Protein AF-0000000084446277 (afdb_homodimer)

Organism: NCBI:txid207340

Secondary structure (DSSP, 8-state):
---------TTPSPEEEEEEETTEEEEEEE-TT--GGGEEEEEETTEEEEEEEPPPP-TT-EEEEES----EEEEEEEPPTT-EEEEEEEETTEEEEEEEPPPP---------------------/---------TTPSPEEEEEEETTEEEEEEE-TT--GGGEEEEEETTEEEEEEEPPPP-TT-EEEEES----EEEEEEEPPTT-EEEEEEEETTEEEEEEEPPPP---------------------

Nearest PDB structures (foldseek):
  7ck4-assembly1_A  TM=7.767E-01  e=1.546E-08  Synechococcus phage S-ShM2
  7ck4-assembly1_C  TM=7.797E-01  e=5.113E-08  Synechococcus phage S-ShM2
  6l6m-assembly1_A  TM=7.404E-01  e=3.881E-06  Entamoeba histolytica
  5zul-assembly1_C-2  TM=8.517E-01  e=3.580E-05  Mycobacterium marinum M
  7bzw-assembly1_1  TM=7.194E-01  e=5.647E-05  Arabidopsis thaliana

Foldseek 3Di:
DPPVVDPQVVCPFPWDWDDPDPFKIKIKTQQPPFDPVQWDWDDDPQKIKIKGAADDDDPDDDDPDDPPPDRIHMDMDGHDPQKDWDDWDDDNRMIMTMIGHDDPPPPPPDDDDPPPPPPPPDPPD/DPPVVPPQVVCPFPWDWDDPDPFKIKIKTQQPPFDPVQWDWDDDPQKIKIKGAADDDDPDDDDPDDPPPDRIHMDMDGHDPQKDWDDWDDDNRMIMTMIGHDDPPPPPPDDDDPPPDPPPPPPPD

Structure (mmCIF, N/CA/C/O backbone):
data_AF-0000000084446277-model_v1
#
loop_
_entity.id
_entity.type
_entity.pdbx_description
1 polymer 'Heat-shock protein Hsp20'
#
loop_
_ato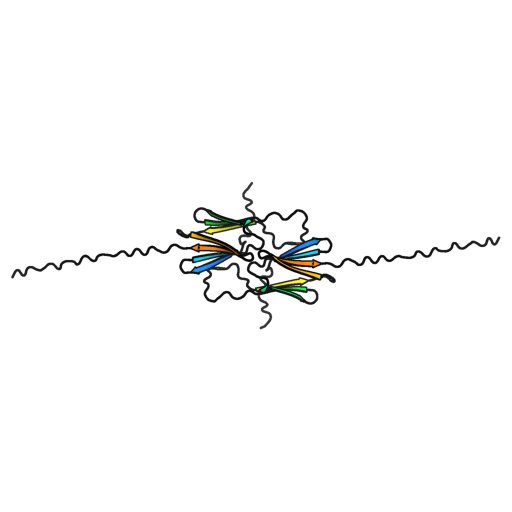m_site.group_PDB
_atom_site.id
_atom_site.type_symbol
_atom_site.label_atom_id
_atom_site.label_alt_id
_atom_site.label_comp_id
_atom_site.label_asym_id
_atom_site.label_entity_id
_atom_site.label_seq_id
_atom_site.pdbx_PDB_ins_code
_atom_site.Cartn_x
_atom_site.Cartn_y
_atom_site.Cartn_z
_atom_site.occupancy
_atom_site.B_iso_or_equiv
_atom_site.auth_seq_id
_atom_site.auth_comp_id
_atom_site.auth_asym_id
_atom_site.auth_atom_id
_atom_site.pdbx_PDB_model_num
ATOM 1 N N . MET A 1 1 ? 23.656 17.625 -18 1 19.55 1 MET A N 1
ATOM 2 C CA . MET A 1 1 ? 23.875 16.375 -17.281 1 19.55 1 MET A CA 1
ATOM 3 C C . MET A 1 1 ? 22.656 16.031 -16.422 1 19.55 1 MET A C 1
ATOM 5 O O . MET A 1 1 ? 22.094 14.945 -16.562 1 19.55 1 MET A O 1
ATOM 9 N N . LEU A 1 2 ? 22.453 16.453 -15.047 1 23.28 2 LEU A N 1
ATOM 10 C CA . LEU A 1 2 ? 22.172 15.688 -13.844 1 23.28 2 LEU A CA 1
ATOM 11 C C . LEU A 1 2 ? 20.672 15.602 -13.594 1 23.28 2 LEU A C 1
ATOM 13 O O . LEU A 1 2 ? 20.219 14.875 -12.703 1 23.28 2 LEU A O 1
ATOM 17 N N . ASP A 1 3 ? 19.891 16.609 -13.852 1 27.38 3 ASP A N 1
ATOM 18 C CA . ASP A 1 3 ? 18.594 16.719 -13.188 1 27.38 3 ASP A CA 1
ATOM 19 C C . ASP A 1 3 ? 17.609 15.711 -13.758 1 27.38 3 ASP A C 1
ATOM 21 O O . ASP A 1 3 ? 16.797 16.047 -14.617 1 27.38 3 ASP A O 1
ATOM 25 N N . ARG A 1 4 ? 18.016 14.641 -14.469 1 28.78 4 ARG A N 1
ATOM 26 C CA . ARG A 1 4 ? 17.125 13.523 -14.742 1 28.78 4 ARG A CA 1
ATOM 27 C C . ARG A 1 4 ? 16.297 13.164 -13.508 1 28.78 4 ARG A C 1
ATOM 29 O O . ARG A 1 4 ? 16.703 12.328 -12.703 1 28.78 4 ARG A O 1
ATOM 36 N N . VAL A 1 5 ? 15.984 14.133 -12.727 1 33.16 5 VAL A N 1
ATOM 37 C CA . VAL A 1 5 ? 15.023 13.922 -11.648 1 33.16 5 VAL A CA 1
ATOM 38 C C . VAL A 1 5 ? 13.953 12.93 -12.094 1 33.16 5 VAL A C 1
ATOM 40 O O . VAL A 1 5 ? 13.242 13.172 -13.07 1 33.16 5 VAL A O 1
ATOM 43 N N . GLN A 1 6 ? 14.156 11.625 -11.93 1 36.41 6 GLN A N 1
ATOM 44 C CA . GLN A 1 6 ? 13.352 10.43 -12.156 1 36.41 6 GLN A CA 1
ATOM 45 C C . GLN A 1 6 ? 11.859 10.773 -12.195 1 36.41 6 GLN A C 1
ATOM 47 O O . GLN A 1 6 ? 11.391 11.609 -11.43 1 36.41 6 GLN A O 1
ATOM 52 N N . LYS A 1 7 ? 11.258 10.594 -13.156 1 34.56 7 LYS A N 1
ATOM 53 C CA . LYS A 1 7 ? 9.828 10.688 -13.414 1 34.56 7 LYS A CA 1
ATOM 54 C C . LYS A 1 7 ? 9.016 10.414 -12.156 1 34.56 7 LYS A C 1
ATOM 56 O O . LYS A 1 7 ? 9.023 9.297 -11.633 1 34.56 7 LYS A O 1
ATOM 61 N N . ASN A 1 8 ? 9.211 11.164 -11.07 1 40.06 8 ASN A N 1
ATOM 62 C CA . ASN A 1 8 ? 8.227 11.109 -10 1 40.06 8 ASN A CA 1
ATOM 63 C C . ASN A 1 8 ? 6.852 10.688 -10.523 1 40.06 8 ASN A C 1
ATOM 65 O O . ASN A 1 8 ? 6.258 11.383 -11.344 1 40.06 8 ASN A O 1
ATOM 69 N N . ALA A 1 9 ? 6.656 9.594 -11.016 1 46.81 9 ALA A N 1
ATOM 70 C CA . ALA A 1 9 ? 5.266 9.25 -11.297 1 46.81 9 ALA A CA 1
ATOM 71 C C . ALA A 1 9 ? 4.309 10.156 -10.531 1 46.81 9 ALA A C 1
ATOM 73 O O . ALA A 1 9 ? 4.238 10.109 -9.297 1 46.81 9 ALA A O 1
ATOM 74 N N . GLU A 1 10 ? 4.258 11.445 -10.758 1 53.69 10 GLU A N 1
ATOM 75 C CA . GLU A 1 10 ? 3.807 12.711 -10.188 1 53.69 10 GLU A CA 1
ATOM 76 C C . GLU A 1 10 ? 2.672 12.492 -9.188 1 53.69 10 GLU A C 1
ATOM 78 O O . GLU A 1 10 ? 2.504 13.273 -8.25 1 53.69 10 GLU A O 1
ATOM 83 N N . GLY A 1 11 ? 2.504 11.234 -8.812 1 79.25 11 GLY A N 1
ATOM 84 C CA . GLY A 1 11 ? 1.343 11.078 -7.949 1 79.25 11 GLY A CA 1
ATOM 85 C C . GLY A 1 11 ? 1.526 10.008 -6.891 1 79.25 11 GLY A C 1
ATOM 86 O O . GLY A 1 11 ? 0.668 9.828 -6.023 1 79.25 11 GLY A O 1
ATOM 87 N N . TYR A 1 12 ? 2.822 9.422 -7.031 1 89.25 12 TYR A N 1
ATOM 88 C CA . TYR A 1 12 ? 3.018 8.383 -6.023 1 89.25 12 TYR A CA 1
ATOM 89 C C . TYR A 1 12 ? 3.816 8.914 -4.84 1 89.25 12 TYR A C 1
ATOM 91 O O . TYR A 1 12 ? 4.754 9.703 -5.02 1 89.25 12 TYR A O 1
ATOM 99 N N . PRO A 1 13 ? 3.586 8.383 -3.684 1 96.56 13 PRO A N 1
ATOM 100 C CA . PRO A 1 13 ? 2.461 7.555 -3.242 1 96.56 13 PRO A CA 1
ATOM 101 C C . PRO A 1 13 ? 1.167 8.352 -3.094 1 96.56 13 PRO A C 1
ATOM 103 O O . PRO A 1 13 ? 1.202 9.531 -2.723 1 96.56 13 PRO A O 1
ATOM 106 N N . PRO A 1 14 ? 0.088 7.648 -3.443 1 95.88 14 PRO A N 1
ATOM 107 C CA . PRO A 1 14 ? -1.171 8.32 -3.115 1 95.88 14 PRO A CA 1
ATOM 108 C C . PRO A 1 14 ? -1.308 8.625 -1.626 1 95.88 14 PRO A C 1
ATOM 110 O O . PRO A 1 14 ? -0.725 7.926 -0.793 1 95.88 14 PRO A O 1
ATOM 113 N N . TYR A 1 15 ? -2.078 9.727 -1.419 1 97.31 15 TYR A N 1
ATOM 114 C CA . TYR A 1 15 ? -2.162 10.133 -0.019 1 97.31 15 TYR A CA 1
ATOM 115 C C . TYR A 1 15 ? -3.523 10.742 0.292 1 97.31 15 TYR A C 1
ATOM 117 O O . TYR A 1 15 ? -4.254 11.141 -0.617 1 97.31 15 TYR A O 1
ATOM 125 N N . ASN A 1 16 ? -3.881 10.727 1.596 1 96.25 16 ASN A N 1
ATOM 126 C CA . ASN A 1 16 ? -5.023 11.438 2.154 1 96.25 16 ASN A CA 1
ATOM 127 C C . ASN A 1 16 ? -4.582 12.547 3.105 1 96.25 16 ASN A C 1
ATOM 129 O O . ASN A 1 16 ? -3.525 12.445 3.73 1 96.25 16 ASN A O 1
ATOM 133 N N . ILE A 1 17 ? -5.316 13.594 3.09 1 96.88 17 ILE A N 1
ATOM 134 C CA . ILE A 1 17 ? -5.227 14.586 4.156 1 96.88 17 ILE A CA 1
ATOM 135 C C . ILE A 1 17 ? -6.582 14.727 4.844 1 96.88 17 ILE A C 1
ATOM 137 O O . ILE A 1 17 ? -7.594 14.984 4.191 1 96.88 17 ILE A O 1
ATOM 141 N N . GLU A 1 18 ? -6.527 14.508 6.168 1 95.56 18 GLU A N 1
ATOM 142 C CA . GLU A 1 18 ? -7.777 14.57 6.918 1 95.56 18 GLU A CA 1
ATOM 143 C C . GLU A 1 18 ? -7.652 15.5 8.125 1 95.56 18 GLU A C 1
ATOM 145 O O . GLU A 1 18 ? -6.582 15.609 8.727 1 95.56 18 GLU A O 1
ATOM 150 N N . GLN A 1 19 ? -8.789 16.203 8.359 1 94.62 19 GLN A N 1
ATOM 151 C CA . GLN A 1 19 ? -8.914 16.906 9.633 1 94.62 19 GLN A CA 1
ATOM 152 C C . GLN A 1 19 ? -9.516 16 10.703 1 94.62 19 GLN A C 1
ATOM 154 O O . GLN A 1 19 ? -10.695 15.656 10.641 1 94.62 19 GLN A O 1
ATOM 159 N N . THR A 1 20 ? -8.703 15.688 11.695 1 93.25 20 THR A N 1
ATOM 160 C CA . THR A 1 20 ? -9.133 14.711 12.688 1 93.25 20 THR A CA 1
ATOM 161 C C . THR A 1 20 ? -9.75 15.398 13.898 1 93.25 20 THR A C 1
ATOM 163 O O . THR A 1 20 ? -10.445 14.766 14.695 1 93.25 20 THR A O 1
ATOM 166 N N . ALA A 1 21 ? -9.43 16.578 14.141 1 91.75 21 ALA A N 1
ATOM 167 C CA . ALA A 1 21 ? -9.961 17.469 15.172 1 91.75 21 ALA A CA 1
ATOM 168 C C . ALA A 1 21 ? -9.773 18.938 14.789 1 91.75 21 ALA A C 1
ATOM 170 O O . ALA A 1 21 ? -9.172 19.234 13.75 1 91.75 21 ALA A O 1
ATOM 171 N N . ALA A 1 22 ? -10.32 19.828 15.531 1 88.81 22 ALA A N 1
ATOM 172 C CA . ALA A 1 22 ? -10.281 21.25 15.219 1 88.81 22 ALA A CA 1
ATOM 173 C C . ALA A 1 22 ? -8.852 21.703 14.922 1 88.81 22 ALA A C 1
ATOM 175 O O . ALA A 1 22 ? -8.625 22.484 14.008 1 88.81 22 ALA A O 1
ATOM 176 N N . GLU A 1 23 ? -7.895 21.172 15.688 1 92.5 23 GLU A N 1
ATOM 177 C CA . GLU A 1 23 ? -6.52 21.641 15.523 1 92.5 23 GLU A CA 1
ATOM 178 C C . GLU A 1 23 ? -5.605 20.5 15.086 1 92.5 23 GLU A C 1
ATOM 180 O O . GLU A 1 23 ? -4.387 20.578 15.234 1 92.5 23 GLU A O 1
ATOM 185 N N . ARG A 1 24 ? -6.223 19.406 14.57 1 94.81 24 ARG A N 1
ATOM 186 C CA . ARG A 1 24 ? -5.395 18.25 14.25 1 94.81 24 ARG A CA 1
ATOM 187 C C . ARG A 1 24 ? -5.629 17.781 12.812 1 94.81 24 ARG A C 1
ATOM 189 O O . ARG A 1 24 ? -6.766 17.781 12.336 1 94.81 24 ARG A O 1
ATOM 196 N N . LEU A 1 25 ? -4.535 17.516 12.117 1 96.12 25 LEU A N 1
ATOM 197 C CA . LEU A 1 25 ? -4.531 16.984 10.758 1 96.12 25 LEU A CA 1
ATOM 198 C C . LEU A 1 25 ? -3.744 15.672 10.695 1 96.12 25 LEU A C 1
ATOM 200 O O . LEU A 1 25 ? -2.82 15.461 11.484 1 96.12 25 LEU A O 1
ATOM 204 N N . ARG A 1 26 ? -4.195 14.914 9.797 1 97.44 26 ARG A N 1
ATOM 205 C CA . ARG A 1 26 ? -3.434 13.688 9.539 1 97.44 26 ARG A CA 1
ATOM 206 C C . ARG A 1 26 ? -3.172 13.508 8.055 1 97.44 26 ARG A C 1
ATOM 208 O O . ARG A 1 26 ? -4.09 13.617 7.238 1 97.44 26 ARG A O 1
ATOM 215 N N . ILE A 1 27 ? -1.938 13.305 7.719 1 98 27 ILE A N 1
ATOM 216 C CA . ILE A 1 27 ? -1.552 12.883 6.379 1 98 27 ILE A CA 1
ATOM 217 C C . ILE A 1 27 ? -1.332 11.367 6.352 1 98 27 ILE A C 1
ATOM 219 O O . ILE A 1 27 ? -0.621 10.828 7.203 1 98 27 ILE A O 1
ATOM 223 N N . THR A 1 28 ? -2 10.703 5.469 1 98.12 28 THR A N 1
ATOM 224 C CA . THR A 1 28 ? -1.826 9.266 5.301 1 98.12 28 THR A CA 1
ATOM 225 C C . THR A 1 28 ? -1.309 8.945 3.902 1 98.12 28 THR A C 1
ATOM 227 O O . THR A 1 28 ? -1.885 9.383 2.904 1 98.12 28 THR A O 1
ATOM 230 N N . LEU A 1 29 ? -0.153 8.211 3.777 1 98.25 29 LEU A N 1
ATOM 231 C CA . LEU A 1 29 ? 0.419 7.785 2.502 1 98.25 29 LEU A CA 1
ATOM 232 C C . LEU A 1 29 ? 0.316 6.273 2.334 1 98.25 29 LEU A C 1
ATOM 234 O O . LEU A 1 29 ? 0.575 5.52 3.275 1 98.25 29 LEU A O 1
ATOM 238 N N . ALA A 1 30 ? -0.065 5.832 1.163 1 97.69 30 ALA A N 1
ATOM 239 C CA . ALA A 1 30 ? -0.027 4.406 0.842 1 97.69 30 ALA A CA 1
ATOM 240 C C . ALA A 1 30 ? 1.355 3.994 0.344 1 97.69 30 ALA A C 1
ATOM 242 O O . ALA A 1 30 ? 1.722 4.281 -0.798 1 97.69 30 ALA A O 1
ATOM 243 N N . VAL A 1 31 ? 2.143 3.293 1.22 1 97.88 31 VAL A N 1
ATOM 244 C CA . VAL A 1 31 ? 3.521 2.945 0.896 1 97.88 31 VAL A CA 1
ATOM 245 C C . VAL A 1 31 ? 3.736 1.445 1.086 1 97.88 31 VAL A C 1
ATOM 247 O O . VAL A 1 31 ? 4.734 1.024 1.678 1 97.88 31 VAL A O 1
ATOM 250 N N . ALA A 1 32 ? 2.82 0.71 0.512 1 97.25 32 ALA A N 1
ATOM 251 C CA . ALA A 1 32 ? 2.918 -0.744 0.604 1 97.25 32 ALA A CA 1
ATOM 252 C C . ALA A 1 32 ? 4.332 -1.221 0.287 1 97.25 32 ALA A C 1
ATOM 254 O O . ALA A 1 32 ? 4.938 -0.778 -0.691 1 97.25 32 ALA A O 1
ATOM 255 N N . GLY A 1 33 ? 4.879 -2.074 1.161 1 96.25 33 GLY A N 1
ATOM 256 C CA . GLY A 1 33 ? 6.184 -2.68 0.941 1 96.25 33 GLY A CA 1
ATOM 257 C C . GLY A 1 33 ? 7.297 -1.997 1.714 1 96.25 33 GLY A C 1
ATOM 258 O O . GLY A 1 33 ? 8.391 -2.553 1.863 1 96.25 33 GLY A O 1
ATOM 259 N N . PHE A 1 34 ? 6.984 -0.805 2.162 1 97.12 34 PHE A N 1
ATOM 260 C CA . PHE A 1 34 ? 7.988 -0.084 2.938 1 97.12 34 PHE A CA 1
ATOM 261 C C . PHE A 1 34 ? 7.836 -0.374 4.426 1 97.12 34 PHE A C 1
ATOM 263 O O . PHE A 1 34 ? 6.715 -0.474 4.93 1 97.12 34 PHE A O 1
ATOM 270 N N . SER A 1 35 ? 8.953 -0.534 5.082 1 96.44 35 SER A N 1
ATOM 271 C CA . SER A 1 35 ? 8.992 -0.533 6.539 1 96.44 35 SER A CA 1
ATOM 272 C C . SER A 1 35 ? 9.445 0.82 7.078 1 96.44 35 SER A C 1
ATOM 274 O O . SER A 1 35 ? 9.852 1.695 6.312 1 96.44 35 SER A O 1
ATOM 276 N N . MET A 1 36 ? 9.336 0.945 8.43 1 96.31 36 MET A N 1
ATOM 277 C CA . MET A 1 36 ? 9.742 2.219 9.023 1 96.31 36 MET A CA 1
ATOM 278 C C . MET A 1 36 ? 11.219 2.488 8.766 1 96.31 36 MET A C 1
ATOM 280 O O . MET A 1 36 ? 11.625 3.641 8.625 1 96.31 36 MET A O 1
ATOM 284 N N . GLU A 1 37 ? 12.023 1.444 8.656 1 96.31 37 GLU A N 1
ATOM 285 C CA . GLU A 1 37 ? 13.453 1.595 8.414 1 96.31 37 GLU A CA 1
ATOM 286 C C . GLU A 1 37 ? 13.727 2.115 7.012 1 96.31 37 GLU A C 1
ATOM 288 O O . GLU A 1 37 ? 14.805 2.65 6.738 1 96.31 37 GLU A O 1
ATOM 293 N N . ASP A 1 38 ? 12.75 1.966 6.141 1 97.38 38 ASP A N 1
ATOM 294 C CA . ASP A 1 38 ? 12.898 2.393 4.754 1 97.38 38 ASP A CA 1
ATOM 295 C C . ASP A 1 38 ? 12.523 3.861 4.586 1 97.38 38 ASP A C 1
ATOM 297 O O . ASP A 1 38 ? 12.68 4.43 3.502 1 97.38 38 ASP A O 1
ATOM 301 N N . LEU A 1 39 ? 12.031 4.492 5.684 1 98.06 39 LEU A N 1
ATOM 302 C CA . LEU A 1 39 ? 11.414 5.809 5.551 1 98.06 39 LEU A CA 1
ATOM 303 C C . LEU A 1 39 ? 12.211 6.859 6.316 1 98.06 39 LEU A C 1
ATOM 305 O O . LEU A 1 39 ? 12.766 6.57 7.379 1 98.06 39 LEU A O 1
ATOM 309 N N . GLN A 1 40 ? 12.258 8.016 5.75 1 98.31 40 GLN A N 1
ATOM 310 C CA . GLN A 1 40 ? 12.797 9.203 6.406 1 98.31 40 GLN A CA 1
ATOM 311 C C . GLN A 1 40 ? 11.781 10.344 6.383 1 98.31 40 GLN A C 1
ATOM 313 O O . GLN A 1 40 ? 11.25 10.688 5.328 1 98.31 40 GLN 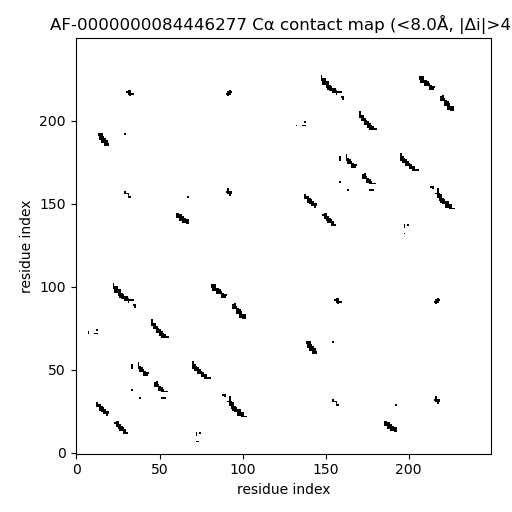A O 1
ATOM 318 N N . ILE A 1 41 ? 11.453 10.867 7.551 1 98.12 41 ILE A N 1
ATOM 319 C CA . ILE A 1 41 ? 10.508 11.969 7.695 1 98.12 41 ILE A CA 1
ATOM 320 C C . ILE A 1 41 ? 11.227 13.18 8.289 1 98.12 41 ILE A C 1
ATOM 322 O O . ILE A 1 41 ? 11.727 13.133 9.414 1 98.12 41 ILE A O 1
ATOM 326 N N . THR A 1 42 ? 11.242 14.25 7.508 1 97.75 42 THR A N 1
ATOM 327 C CA . THR A 1 42 ? 11.953 15.445 7.961 1 97.75 42 THR A CA 1
ATOM 328 C C . THR A 1 42 ? 11.117 16.703 7.715 1 97.75 42 THR A C 1
ATOM 330 O O . THR A 1 42 ? 10.242 16.703 6.848 1 97.75 42 THR A O 1
ATOM 333 N N . GLN A 1 43 ? 11.344 17.656 8.555 1 95.62 43 GLN A N 1
ATOM 334 C CA . GLN A 1 43 ? 10.828 19 8.281 1 95.62 43 GLN A CA 1
ATOM 335 C C . GLN A 1 43 ? 11.93 19.906 7.727 1 95.62 43 GLN A C 1
ATOM 337 O O . GLN A 1 43 ? 12.922 20.172 8.406 1 95.62 43 GLN A O 1
ATOM 342 N N . GLU A 1 44 ? 11.797 20.297 6.539 1 94.88 44 GLU A N 1
ATOM 343 C CA . GLU A 1 44 ? 12.734 21.203 5.871 1 94.88 44 GLU A CA 1
ATOM 344 C C . GLU A 1 44 ? 12.094 22.547 5.574 1 94.88 44 GLU A C 1
ATOM 346 O O . GLU A 1 44 ? 11.344 22.688 4.605 1 94.88 44 GLU A O 1
ATOM 351 N N . ASP A 1 45 ? 12.461 23.578 6.43 1 92.69 45 ASP A N 1
ATOM 352 C CA . ASP A 1 45 ?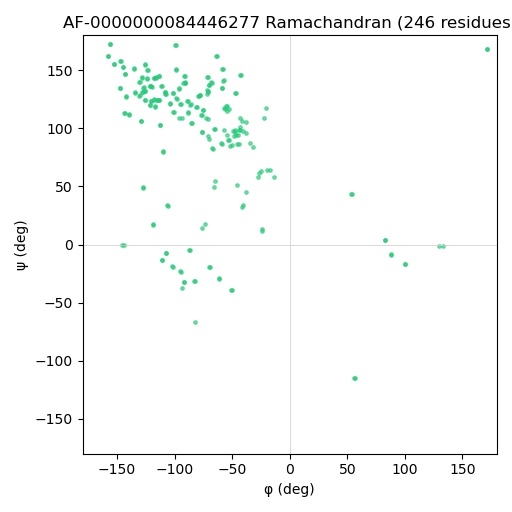 11.812 24.891 6.391 1 92.69 45 ASP A CA 1
ATOM 353 C C . ASP A 1 45 ? 10.305 24.766 6.59 1 92.69 45 ASP A C 1
ATOM 355 O O . ASP A 1 45 ? 9.852 24.328 7.652 1 92.69 45 ASP A O 1
ATOM 359 N N . ASN A 1 46 ? 9.5 25.094 5.594 1 94.12 46 ASN A N 1
ATOM 360 C CA . ASN A 1 46 ? 8.047 25.047 5.734 1 94.12 46 ASN A CA 1
ATOM 361 C C . ASN A 1 46 ? 7.453 23.859 4.965 1 94.12 46 ASN A C 1
ATOM 363 O O . ASN A 1 46 ? 6.355 23.969 4.414 1 94.12 46 ASN A O 1
ATOM 367 N N . GLN A 1 47 ? 8.312 22.766 4.973 1 97 47 GLN A N 1
ATOM 368 C CA . GLN A 1 47 ? 7.836 21.594 4.246 1 97 47 GLN A CA 1
ATOM 369 C C . GLN A 1 47 ? 8.047 20.312 5.055 1 97 47 GLN A C 1
ATOM 371 O O . GLN A 1 47 ? 9.094 20.141 5.684 1 97 47 GLN A O 1
ATOM 376 N N . LEU A 1 48 ? 7.059 19.547 5.137 1 97.81 48 LEU A N 1
ATOM 377 C CA . LEU A 1 48 ? 7.211 18.156 5.562 1 97.81 48 LEU A CA 1
ATOM 378 C C . LEU A 1 48 ? 7.66 17.281 4.398 1 97.81 48 LEU A C 1
ATOM 380 O O . LEU A 1 48 ? 6.973 17.188 3.377 1 97.81 48 LEU A O 1
ATOM 384 N N . VAL A 1 49 ? 8.844 16.672 4.539 1 98.19 49 VAL A N 1
ATOM 385 C CA . VAL A 1 49 ? 9.391 15.859 3.463 1 98.19 49 VAL A CA 1
ATOM 386 C C . VAL A 1 49 ? 9.438 14.391 3.902 1 98.19 49 VAL A C 1
ATOM 388 O O . VAL A 1 49 ? 10.008 14.07 4.945 1 98.19 49 VAL A O 1
ATOM 391 N N . ILE A 1 50 ? 8.805 13.547 3.111 1 98.38 50 ILE A N 1
ATOM 392 C CA . ILE A 1 50 ? 8.82 12.109 3.357 1 98.38 50 ILE A CA 1
ATOM 393 C C . ILE A 1 50 ? 9.531 11.398 2.213 1 98.38 50 ILE A C 1
ATOM 395 O O . ILE A 1 50 ? 9.188 11.578 1.045 1 98.38 50 ILE A O 1
ATOM 399 N N . ARG A 1 51 ? 10.562 10.641 2.648 1 98.12 51 ARG A N 1
ATOM 400 C CA . ARG A 1 51 ? 11.344 9.875 1.681 1 98.12 51 ARG A CA 1
ATOM 401 C C . ARG A 1 51 ? 11.273 8.383 1.981 1 98.12 51 ARG A C 1
ATOM 403 O O . ARG A 1 51 ? 11.336 7.969 3.143 1 98.12 51 ARG A O 1
ATOM 410 N N . GLY A 1 52 ? 11.078 7.605 0.9 1 97.69 52 GLY A N 1
ATOM 411 C CA . GLY A 1 52 ? 11.164 6.156 0.991 1 97.69 52 GLY A CA 1
ATOM 412 C C . GLY A 1 52 ? 12.211 5.559 0.07 1 97.69 52 GLY A C 1
ATOM 413 O O . GLY A 1 52 ? 12.344 5.98 -1.081 1 97.69 52 GLY A O 1
ATOM 414 N N . ARG A 1 53 ? 12.969 4.609 0.64 1 96.06 53 ARG A N 1
ATOM 415 C CA . ARG A 1 53 ? 13.938 3.869 -0.158 1 96.06 53 ARG A CA 1
ATOM 416 C C . ARG A 1 53 ? 14.008 2.41 0.284 1 96.06 53 ARG A C 1
ATOM 418 O O . ARG A 1 53 ? 14.383 2.119 1.423 1 96.06 53 ARG A O 1
ATOM 425 N N . GLN A 1 54 ? 13.547 1.564 -0.651 1 91.5 54 GLN A N 1
ATOM 426 C CA . GLN A 1 54 ? 13.664 0.139 -0.363 1 91.5 54 GLN A CA 1
ATOM 427 C C . GLN A 1 54 ? 14.977 -0.42 -0.898 1 91.5 54 GLN A C 1
ATOM 429 O O . GLN A 1 54 ? 15.469 0.02 -1.94 1 91.5 54 GLN A O 1
ATOM 434 N N . LYS A 1 55 ? 15.453 -1.36 -0.1 1 80.31 55 LYS A N 1
ATOM 435 C CA . LYS A 1 55 ? 16.672 -2.029 -0.536 1 80.31 55 LYS A CA 1
ATOM 436 C C . LYS A 1 55 ? 16.422 -2.879 -1.778 1 80.31 55 LYS A C 1
ATOM 438 O O . LYS A 1 55 ? 15.32 -3.391 -1.975 1 80.31 55 LYS A O 1
ATOM 443 N N . GLU A 1 56 ? 17.406 -2.779 -2.662 1 71.62 56 GLU A N 1
ATOM 444 C CA . GLU A 1 56 ? 17.312 -3.557 -3.895 1 71.62 56 GLU A CA 1
ATOM 445 C C . GLU A 1 56 ? 17.156 -5.047 -3.596 1 71.62 56 GLU A C 1
ATOM 447 O O . GLU A 1 56 ? 17.766 -5.562 -2.66 1 71.62 56 GLU A O 1
ATOM 452 N N . GLU A 1 57 ? 15.977 -5.434 -4.066 1 67.12 57 GLU A N 1
ATOM 453 C CA . GLU A 1 57 ? 15.844 -6.883 -3.963 1 67.12 57 GLU A CA 1
ATOM 454 C C . GLU A 1 57 ? 16.969 -7.594 -4.711 1 67.12 57 GLU A C 1
ATOM 456 O O . GLU A 1 57 ? 17.562 -7.031 -5.641 1 67.12 57 GLU A O 1
ATOM 461 N N . GLY A 1 58 ? 17.438 -8.664 -4.125 1 61.66 58 GLY A N 1
ATOM 462 C CA . GLY A 1 58 ? 18.562 -9.445 -4.613 1 61.66 58 GLY A CA 1
ATOM 463 C C . GLY A 1 58 ? 18.531 -9.672 -6.113 1 61.66 58 GLY A C 1
ATOM 464 O O . GLY A 1 58 ? 17.469 -9.539 -6.738 1 61.66 58 GLY A O 1
ATOM 465 N N . GLU A 1 59 ? 19.656 -9.719 -6.797 1 64.69 59 GLU A N 1
ATOM 466 C CA . GLU A 1 59 ? 19.969 -10.133 -8.164 1 64.69 59 GLU A CA 1
ATOM 467 C C . GLU A 1 59 ? 19.422 -11.531 -8.453 1 64.69 59 GLU A C 1
ATOM 469 O O . GLU A 1 59 ? 19.469 -12.406 -7.582 1 64.69 59 GLU A O 1
ATOM 474 N N . GLY A 1 60 ? 18.422 -11.641 -9.461 1 70.88 60 GLY A N 1
ATOM 475 C CA . GLY A 1 60 ? 18.078 -12.977 -9.914 1 70.88 60 GLY A CA 1
ATOM 476 C C . GLY A 1 60 ? 16.594 -13.258 -9.914 1 70.88 60 GLY A C 1
ATOM 477 O O . GLY A 1 60 ? 16.156 -14.336 -10.312 1 70.88 60 GLY A O 1
ATOM 478 N N . ARG A 1 61 ? 15.898 -12.234 -9.469 1 79.38 61 ARG A N 1
ATOM 479 C CA . ARG A 1 61 ? 14.461 -12.492 -9.484 1 79.38 61 ARG A CA 1
ATOM 480 C C . ARG A 1 61 ? 13.883 -12.344 -10.883 1 79.38 61 ARG A C 1
ATOM 482 O O . ARG A 1 61 ? 14.281 -11.445 -11.633 1 79.38 61 ARG A O 1
ATOM 489 N N . ILE A 1 62 ? 13.172 -13.336 -11.281 1 91 62 ILE A N 1
ATOM 490 C CA . ILE A 1 62 ? 12.531 -13.305 -12.586 1 91 62 ILE A CA 1
ATOM 491 C C . ILE A 1 62 ? 11.086 -12.828 -12.438 1 91 62 ILE A C 1
ATOM 493 O O . ILE A 1 62 ? 10.242 -13.539 -11.891 1 91 62 ILE A O 1
ATOM 497 N N . PHE A 1 63 ? 10.891 -11.57 -12.945 1 93.12 63 PHE A N 1
ATOM 498 C CA . PHE A 1 63 ? 9.539 -11.016 -12.891 1 93.12 63 PHE A CA 1
ATOM 499 C C . PHE A 1 63 ? 8.805 -11.25 -14.203 1 93.12 63 PHE A C 1
ATOM 501 O O . PHE A 1 63 ? 9.281 -10.867 -15.266 1 93.12 63 PHE A O 1
ATOM 508 N N . LEU A 1 64 ? 7.746 -11.922 -14.008 1 94.38 64 LEU A N 1
ATOM 509 C CA . LEU A 1 64 ? 6.883 -12.141 -15.172 1 94.38 64 LEU A CA 1
ATOM 510 C C . LEU A 1 64 ? 5.977 -10.93 -15.398 1 94.38 64 LEU A C 1
ATOM 512 O O . LEU A 1 64 ? 5.566 -10.664 -16.531 1 94.38 64 LEU A O 1
ATOM 516 N N . HIS A 1 65 ? 5.586 -10.227 -14.406 1 95.19 65 HIS A N 1
ATOM 517 C CA . HIS A 1 65 ? 4.816 -8.984 -14.414 1 95.19 65 HIS A CA 1
ATOM 518 C C . HIS A 1 65 ? 5.211 -8.086 -13.242 1 95.19 65 HIS A C 1
ATOM 520 O O . HIS A 1 65 ? 5.309 -8.555 -12.102 1 95.19 65 HIS A O 1
ATOM 526 N N . ARG A 1 66 ? 5.395 -6.781 -13.594 1 93.69 66 ARG A N 1
ATOM 527 C CA . ARG A 1 66 ? 5.816 -5.84 -12.555 1 93.69 66 ARG A CA 1
ATOM 528 C C . ARG A 1 66 ? 4.918 -4.609 -12.539 1 93.69 66 ARG A C 1
ATOM 530 O O . ARG A 1 66 ? 5.008 -3.756 -13.422 1 93.69 66 ARG A O 1
ATOM 537 N N . GLY A 1 67 ? 4.086 -4.57 -11.523 1 93.5 67 GLY A N 1
ATOM 538 C CA . GLY A 1 67 ? 3.215 -3.42 -11.344 1 93.5 67 GLY A CA 1
ATOM 539 C C . GLY A 1 67 ? 3.58 -2.582 -10.133 1 93.5 67 GLY A C 1
ATOM 540 O O . GLY A 1 67 ? 3.061 -1.48 -9.953 1 93.5 67 GLY A O 1
ATOM 541 N N . ILE A 1 68 ? 4.418 -3.191 -9.32 1 92.5 68 ILE A N 1
ATOM 542 C CA . ILE A 1 68 ? 4.91 -2.508 -8.133 1 92.5 68 ILE A CA 1
ATOM 543 C C . ILE A 1 68 ? 6.391 -2.172 -8.305 1 92.5 68 ILE A C 1
ATOM 545 O O . ILE A 1 68 ? 7.258 -2.877 -7.785 1 92.5 68 ILE A O 1
ATOM 549 N N . ALA A 1 69 ? 6.637 -1.152 -9.008 1 82.19 69 ALA A N 1
ATOM 550 C CA . 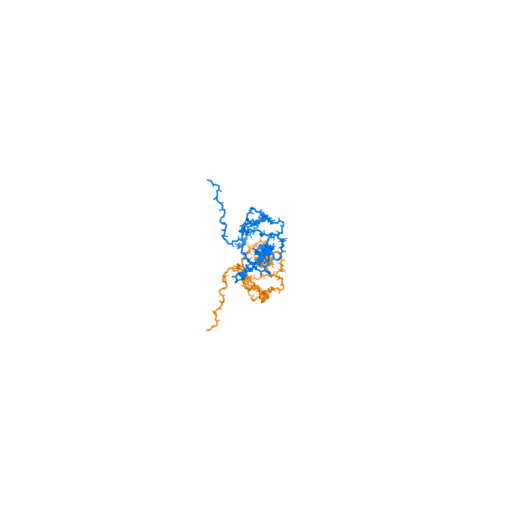ALA A 1 69 ? 8 -0.899 -9.461 1 82.19 69 ALA A CA 1
ATOM 551 C C . ALA A 1 69 ? 8.672 0.168 -8.602 1 82.19 69 ALA A C 1
ATOM 553 O O . ALA A 1 69 ? 9.906 0.254 -8.555 1 82.19 69 ALA A O 1
ATOM 554 N N . SER A 1 70 ? 7.906 0.922 -7.922 1 80.69 70 SER A N 1
ATOM 555 C CA . SER A 1 70 ? 8.508 2.025 -7.176 1 80.69 70 SER A CA 1
ATOM 556 C C . SER A 1 70 ? 9.227 1.524 -5.926 1 80.69 70 SER A C 1
ATOM 558 O O . SER A 1 70 ? 8.602 0.929 -5.043 1 80.69 70 SER A O 1
ATOM 560 N N . ARG A 1 71 ? 10.516 1.753 -5.992 1 90.5 71 ARG A N 1
ATOM 561 C CA . ARG A 1 71 ? 11.328 1.353 -4.848 1 90.5 71 ARG A CA 1
ATOM 562 C C . ARG A 1 71 ? 11.805 2.57 -4.059 1 90.5 71 ARG A C 1
ATOM 564 O O . ARG A 1 71 ? 12.445 2.43 -3.016 1 90.5 71 ARG A O 1
ATOM 571 N N . GLN A 1 72 ? 11.523 3.602 -4.625 1 94.88 72 GLN A N 1
ATOM 572 C CA . GLN A 1 72 ? 11.836 4.859 -3.953 1 94.88 72 GLN A CA 1
ATOM 573 C C . GLN A 1 72 ? 10.781 5.918 -4.246 1 94.88 72 GLN A C 1
ATOM 575 O O . GLN A 1 72 ? 10.117 5.875 -5.285 1 94.88 72 GLN A O 1
ATOM 580 N N . PHE A 1 73 ? 10.641 6.855 -3.301 1 96.44 73 PHE A N 1
ATOM 581 C CA . PHE A 1 73 ? 9.758 7.992 -3.527 1 96.44 73 PHE A CA 1
ATOM 582 C C . PHE A 1 73 ? 10.148 9.164 -2.631 1 96.44 73 PHE A C 1
ATOM 584 O O . PHE A 1 73 ? 10.93 9 -1.688 1 96.44 73 PHE A O 1
ATOM 591 N N . GLN A 1 74 ? 9.656 10.312 -3.043 1 97.12 74 GLN A N 1
ATOM 592 C CA . GLN A 1 74 ? 9.727 11.508 -2.211 1 97.12 74 GLN A CA 1
ATOM 593 C C . GLN A 1 74 ? 8.461 12.352 -2.34 1 97.12 74 GLN A C 1
ATOM 595 O O . GLN A 1 74 ? 7.992 12.602 -3.451 1 97.12 74 GLN A O 1
ATOM 600 N N . ARG A 1 75 ? 7.914 12.625 -1.173 1 97 75 ARG A N 1
ATOM 601 C CA . ARG A 1 75 ? 6.773 13.531 -1.116 1 97 75 ARG A CA 1
ATOM 602 C C . ARG A 1 75 ? 7.047 14.703 -0.18 1 97 75 ARG A C 1
ATOM 604 O O . ARG A 1 75 ? 7.609 14.523 0.902 1 97 75 ARG A O 1
ATOM 611 N N . ALA A 1 76 ? 6.504 15.805 -0.691 1 97.56 76 ALA A N 1
ATOM 612 C CA . ALA A 1 76 ? 6.637 17 0.142 1 97.56 76 ALA A CA 1
ATOM 613 C C . ALA A 1 76 ? 5.293 17.703 0.308 1 97.56 76 ALA A C 1
ATOM 615 O O . ALA A 1 76 ? 4.512 17.797 -0.642 1 97.56 76 ALA A O 1
ATOM 616 N N . PHE A 1 77 ? 5.074 18.172 1.502 1 97.44 77 PHE A N 1
ATOM 617 C CA . PHE A 1 77 ? 3.867 18.922 1.837 1 97.44 77 PHE A CA 1
ATOM 618 C C . PHE A 1 77 ? 4.223 20.266 2.457 1 97.44 77 PHE A C 1
ATOM 620 O O . PHE A 1 77 ? 5 20.328 3.412 1 97.44 77 PHE A O 1
ATOM 627 N N . VAL A 1 78 ? 3.596 21.312 1.98 1 97 78 VAL A N 1
ATOM 628 C CA . VAL A 1 78 ? 3.824 22.641 2.549 1 97 78 VAL A CA 1
ATOM 629 C C . VAL A 1 78 ? 3.043 22.781 3.854 1 97 78 VAL A C 1
ATOM 631 O O . VAL A 1 78 ? 1.849 22.484 3.904 1 97 78 VAL A O 1
ATOM 634 N N . LEU A 1 79 ? 3.797 23.203 4.836 1 95.81 79 LEU A N 1
ATOM 635 C CA . LEU A 1 79 ? 3.178 23.406 6.141 1 95.81 79 LEU A CA 1
ATOM 636 C C . LEU A 1 79 ? 2.904 24.891 6.383 1 95.81 79 LEU A C 1
ATOM 638 O O . LEU A 1 79 ? 3.773 25.734 6.145 1 95.81 79 LEU A O 1
ATOM 642 N N . ALA A 1 80 ? 1.679 25.156 6.781 1 91.38 80 ALA A N 1
ATOM 643 C CA . ALA A 1 80 ? 1.396 26.516 7.219 1 91.38 80 ALA A CA 1
ATOM 644 C C . ALA A 1 80 ? 2.203 26.875 8.461 1 91.38 80 ALA A C 1
ATOM 646 O O . ALA A 1 80 ? 2.684 25.984 9.172 1 91.38 80 ALA A O 1
ATOM 647 N N . GLU A 1 81 ? 2.281 28.172 8.672 1 89.88 81 GLU A N 1
ATOM 648 C CA . GLU A 1 81 ? 2.998 28.641 9.852 1 89.88 81 GLU A CA 1
ATOM 649 C C . GLU A 1 81 ? 2.385 28.094 11.133 1 89.88 81 GLU A C 1
ATOM 651 O O . GLU A 1 81 ? 1.16 28.047 11.273 1 89.88 81 GLU A O 1
ATOM 656 N N . GLY A 1 82 ? 3.23 27.609 12.062 1 88.94 82 GLY A N 1
ATOM 657 C CA . GLY A 1 82 ? 2.795 27.172 13.383 1 88.94 82 GLY A CA 1
ATOM 658 C C . GLY A 1 82 ? 2.375 25.719 13.422 1 88.94 82 GLY A C 1
ATOM 659 O O . GLY A 1 82 ? 2.139 25.156 14.5 1 88.94 82 GLY A O 1
ATOM 660 N N . ILE A 1 83 ? 2.281 25.062 12.273 1 93.19 83 ILE A N 1
ATOM 661 C CA . ILE A 1 83 ? 1.914 23.656 12.242 1 93.19 83 ILE A CA 1
ATOM 662 C C . ILE A 1 83 ? 3.07 22.812 12.773 1 93.19 83 ILE A C 1
ATOM 664 O O . ILE A 1 83 ? 4.23 23.047 12.422 1 93.19 83 ILE A O 1
ATOM 668 N N . GLU A 1 84 ? 2.766 21.906 13.648 1 93.62 84 GLU A N 1
ATOM 669 C CA . GLU A 1 84 ? 3.771 21.031 14.234 1 93.62 84 GLU A CA 1
ATOM 670 C C . GLU A 1 84 ? 3.498 19.562 13.891 1 93.62 84 GLU A C 1
ATOM 672 O O . GLU A 1 84 ? 2.344 19.141 13.883 1 93.62 84 GLU A O 1
ATOM 677 N N . VAL A 1 85 ? 4.629 18.828 13.68 1 95.88 85 VAL A N 1
ATOM 678 C CA . VAL A 1 85 ? 4.523 17.375 13.492 1 95.88 85 VAL A CA 1
ATOM 679 C C . VAL A 1 85 ? 4.535 16.672 14.852 1 95.88 85 VAL A C 1
ATOM 681 O O . VAL A 1 85 ? 5.5 16.797 15.609 1 95.88 85 VAL A O 1
ATOM 684 N N . GLU A 1 86 ? 3.461 15.945 15.125 1 96.31 86 GLU A N 1
ATOM 685 C CA . GLU A 1 86 ? 3.344 15.328 16.453 1 96.31 86 GLU A CA 1
ATOM 686 C C . GLU A 1 86 ? 3.92 13.914 16.453 1 96.31 86 GLU A C 1
ATOM 688 O O . GLU A 1 86 ? 4.391 13.438 17.484 1 96.31 86 GLU A O 1
ATOM 693 N N . GLY A 1 87 ? 3.826 13.25 15.383 1 96.62 87 GLY A N 1
ATOM 694 C CA . GLY A 1 87 ? 4.32 11.883 15.305 1 96.62 87 GLY A CA 1
ATOM 695 C C . GLY A 1 87 ? 3.932 11.18 14.016 1 96.62 87 GLY A C 1
ATOM 696 O O . GLY A 1 87 ? 3.182 11.727 13.203 1 96.62 87 GLY A O 1
ATOM 697 N N . ALA A 1 88 ? 4.598 10.016 13.844 1 98.31 88 ALA A N 1
ATOM 698 C CA . ALA A 1 88 ? 4.316 9.203 12.664 1 98.31 88 ALA A CA 1
ATOM 699 C C . ALA A 1 88 ? 4.367 7.715 13 1 98.31 88 ALA A C 1
ATOM 701 O O . ALA A 1 88 ? 5.137 7.293 13.867 1 98.31 88 ALA A O 1
ATOM 702 N N . TRP A 1 89 ? 3.52 6.957 12.312 1 98.19 89 TRP A N 1
ATOM 703 C CA . TRP A 1 89 ? 3.543 5.508 12.484 1 98.19 89 TRP A CA 1
ATOM 704 C C . TRP A 1 89 ? 3.055 4.801 11.219 1 98.19 89 TRP A C 1
ATOM 706 O O . TRP A 1 89 ? 2.371 5.402 10.391 1 98.19 89 TRP A O 1
ATOM 716 N N . LEU A 1 90 ? 3.508 3.592 11.109 1 97.75 90 LEU A N 1
ATOM 717 C CA . LEU A 1 90 ? 3.152 2.756 9.969 1 97.75 90 LEU A CA 1
ATOM 718 C C . LEU A 1 90 ? 2.193 1.646 10.383 1 97.75 90 LEU A C 1
ATOM 720 O O . LEU A 1 90 ? 2.383 1.012 11.422 1 97.75 90 LEU A O 1
ATOM 724 N N . ASP A 1 91 ? 1.107 1.542 9.578 1 96.44 91 ASP A N 1
ATOM 725 C CA . ASP A 1 91 ? 0.131 0.488 9.836 1 96.44 91 ASP A CA 1
ATOM 726 C C . ASP A 1 91 ? -0.364 -0.135 8.539 1 96.44 91 ASP A C 1
ATOM 728 O O . ASP A 1 91 ? -1.041 0.524 7.746 1 96.44 91 ASP A O 1
ATOM 732 N N . ASN A 1 92 ? -0.035 -1.422 8.242 1 95.81 92 ASN A N 1
ATOM 733 C CA . ASN A 1 92 ? -0.499 -2.15 7.07 1 95.81 92 ASN A CA 1
ATOM 734 C C . ASN A 1 92 ? -0.208 -1.384 5.781 1 95.81 92 ASN A C 1
ATOM 736 O O . ASN A 1 92 ? -1.084 -1.24 4.926 1 95.81 92 ASN A O 1
ATOM 740 N N . GLY A 1 93 ? 0.949 -0.86 5.711 1 97.56 93 GLY A N 1
ATOM 741 C CA . GLY A 1 93 ? 1.4 -0.207 4.492 1 97.56 93 GLY A CA 1
ATOM 742 C C . GLY A 1 93 ? 0.917 1.225 4.371 1 97.56 93 GLY A C 1
ATOM 743 O O . GLY A 1 93 ? 1.134 1.872 3.344 1 97.56 93 GLY A O 1
ATOM 744 N N . LEU A 1 94 ? 0.223 1.691 5.422 1 98.19 94 LEU A N 1
ATOM 745 C CA . LEU A 1 94 ? -0.166 3.096 5.496 1 98.19 94 LEU A CA 1
ATOM 746 C C . LEU A 1 94 ? 0.718 3.854 6.48 1 98.19 94 LEU A C 1
ATOM 748 O O . LEU A 1 94 ? 0.795 3.492 7.656 1 98.19 94 LEU A O 1
ATOM 752 N N . LEU A 1 95 ? 1.38 4.879 5.969 1 98.69 95 LEU A N 1
ATOM 753 C CA . LEU A 1 95 ? 2.107 5.793 6.844 1 98.69 95 LEU A CA 1
ATOM 754 C C . LEU A 1 95 ? 1.206 6.93 7.312 1 98.69 95 LEU A C 1
ATOM 756 O O . LEU A 1 95 ? 0.616 7.637 6.496 1 98.69 95 LEU A O 1
ATOM 760 N N . HIS A 1 96 ? 1.087 7.086 8.602 1 98.5 96 HIS A N 1
ATOM 761 C CA . HIS A 1 96 ? 0.317 8.172 9.195 1 98.5 96 HIS A CA 1
ATOM 762 C C . HIS A 1 96 ? 1.232 9.219 9.828 1 98.5 96 HIS A C 1
ATOM 764 O O . HIS A 1 96 ? 2.139 8.867 10.594 1 98.5 96 HIS A O 1
ATOM 770 N N . VAL A 1 97 ? 0.998 10.461 9.469 1 98.56 97 VAL A N 1
ATOM 771 C CA . VAL A 1 97 ? 1.703 11.586 10.078 1 98.56 97 VAL A CA 1
ATOM 772 C C . VAL A 1 97 ? 0.699 12.539 10.719 1 98.56 97 VAL A C 1
ATOM 774 O O . VAL A 1 97 ? -0.14 13.125 10.031 1 98.56 97 VAL A O 1
ATOM 777 N N . ASP A 1 98 ? 0.836 12.719 12.016 1 98.12 98 ASP A N 1
ATOM 778 C CA . ASP A 1 98 ? -0.07 13.594 12.75 1 98.12 98 ASP A CA 1
ATOM 779 C C . ASP A 1 98 ? 0.522 14.992 12.906 1 98.12 98 ASP A C 1
ATOM 781 O O . ASP A 1 98 ? 1.694 15.141 13.258 1 98.12 98 ASP A O 1
ATOM 785 N N . LEU A 1 99 ? -0.407 15.945 12.625 1 97.81 99 LEU A N 1
ATOM 786 C CA . LEU A 1 99 ? -0.005 17.344 12.711 1 97.81 99 LEU A CA 1
ATOM 787 C C . LEU A 1 99 ? -0.936 18.125 13.641 1 97.81 99 LEU A C 1
ATOM 789 O O . LEU A 1 99 ? -2.1 17.75 13.812 1 97.81 99 LEU A O 1
ATOM 793 N N . ARG A 1 100 ? -0.428 19.188 14.188 1 96.56 100 ARG A N 1
ATOM 794 C CA . ARG A 1 100 ? -1.202 20.078 15.047 1 96.56 100 ARG A CA 1
ATOM 795 C C . ARG A 1 100 ? -1.086 21.531 14.586 1 96.56 100 ARG A C 1
ATOM 797 O O . ARG A 1 100 ? 0.016 2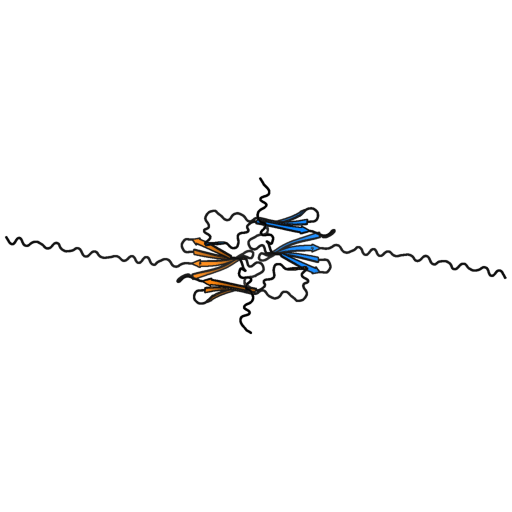2.016 14.32 1 96.56 100 ARG A O 1
ATOM 804 N N . ARG A 1 101 ? -2.238 22.125 14.484 1 90.31 101 ARG A N 1
ATOM 805 C CA . ARG A 1 101 ? -2.297 23.547 14.164 1 90.31 101 ARG A CA 1
ATOM 806 C C . ARG A 1 101 ? -2.312 24.406 15.43 1 90.31 101 ARG A C 1
ATOM 808 O O . ARG A 1 101 ? -2.965 24.047 16.406 1 90.31 101 ARG A O 1
ATOM 815 N N . PRO A 1 102 ? -1.568 25.5 15.367 1 81.94 102 PRO A N 1
ATOM 816 C CA . PRO A 1 102 ? -1.591 26.359 16.562 1 81.94 102 PRO A CA 1
ATOM 817 C C . PRO A 1 102 ? -2.932 27.062 16.75 1 81.94 102 PRO A C 1
ATOM 819 O O . PRO A 1 102 ? -3.605 27.391 15.773 1 81.94 102 PRO A O 1
ATOM 822 N N . GLN A 1 103 ? -3.408 27.094 18.031 1 77 103 GLN A N 1
ATOM 823 C CA . GLN A 1 103 ? -4.617 27.844 18.359 1 77 103 GLN A CA 1
ATOM 824 C C . GLN A 1 103 ? -4.363 29.344 18.312 1 77 103 GLN A C 1
ATOM 826 O O . GLN A 1 103 ? -3.305 29.812 18.734 1 77 103 GLN A O 1
ATOM 831 N N . PRO A 1 104 ? -5.285 30.047 17.562 1 70 104 PRO A N 1
ATOM 832 C CA . PRO A 1 104 ? -5.121 31.5 17.625 1 70 104 PRO A CA 1
ATOM 833 C C . PRO A 1 104 ? -5.125 32.031 19.047 1 70 104 PRO A C 1
ATOM 835 O O . PRO A 1 104 ? -5.824 31.484 19.906 1 70 104 PRO A O 1
ATOM 838 N N . GLU A 1 105 ? -4.078 32.625 19.422 1 63.56 105 GLU A N 1
ATOM 839 C CA . GLU A 1 105 ? -4.047 33.312 20.719 1 63.56 105 GLU A CA 1
ATOM 840 C C . GLU A 1 105 ? -5.207 34.281 20.859 1 63.56 105 GLU A C 1
ATOM 842 O O . GLU A 1 105 ? -5.414 35.125 20 1 63.56 105 GLU A O 1
ATOM 847 N N . THR A 1 106 ? -6.246 33.75 21.375 1 63.69 106 THR A N 1
ATOM 848 C CA . THR A 1 106 ? -7.309 34.688 21.641 1 63.69 106 THR A CA 1
ATOM 849 C C . THR A 1 106 ? -6.777 35.875 22.453 1 63.69 106 THR A C 1
ATOM 851 O O . THR A 1 106 ? -6.312 35.688 23.578 1 63.69 106 THR A O 1
ATOM 854 N N . ARG A 1 107 ? -6.219 36.875 21.781 1 61.25 107 ARG A N 1
ATOM 855 C CA . ARG A 1 107 ? -5.902 38.094 22.547 1 61.25 107 ARG A CA 1
ATOM 856 C C . ARG A 1 107 ? -7.172 38.781 23.016 1 61.25 107 ARG A C 1
ATOM 858 O O . ARG A 1 107 ? -7.949 39.281 22.188 1 61.25 107 ARG A O 1
ATOM 865 N N . VAL A 1 108 ? -7.664 38.281 24.094 1 62 108 VAL A N 1
ATOM 866 C CA . VAL A 1 108 ? -8.719 39.062 24.719 1 62 108 VAL A CA 1
ATOM 867 C C . VAL A 1 108 ? -8.18 40.469 25.062 1 62 108 VAL A C 1
ATOM 869 O O . VAL A 1 108 ? -7.254 40.594 25.859 1 62 108 VAL A O 1
ATOM 872 N N . ARG A 1 109 ? -8.281 41.312 24.094 1 64.62 109 ARG A N 1
ATOM 873 C CA . ARG A 1 109 ? -7.938 42.688 24.453 1 64.62 109 ARG A CA 1
ATOM 874 C C . ARG A 1 109 ? -9.062 43.344 25.25 1 64.62 109 ARG A C 1
ATOM 876 O O . ARG A 1 109 ? -10.195 43.406 24.781 1 64.62 109 ARG A O 1
ATOM 883 N N . THR A 1 110 ? -8.898 43.312 26.453 1 66.5 110 THR A N 1
ATOM 884 C CA . THR A 1 110 ? -9.836 44.062 27.297 1 66.5 110 THR A CA 1
ATOM 885 C C . THR A 1 110 ? -9.695 45.562 27.062 1 66.5 110 THR A C 1
ATOM 887 O O . THR A 1 110 ? -8.617 46.125 27.25 1 66.5 110 THR A O 1
ATOM 890 N N . ILE A 1 111 ? -10.578 46.062 26.281 1 68.25 111 ILE A N 1
ATOM 891 C CA . ILE A 1 111 ? -10.602 47.5 26.078 1 68.25 111 ILE A CA 1
ATOM 892 C C . ILE A 1 111 ? -11.242 48.188 27.281 1 68.25 111 ILE A C 1
ATOM 894 O O . ILE A 1 111 ? -12.391 47.875 27.641 1 68.25 111 ILE A O 1
ATOM 898 N N . ARG A 1 112 ? -10.508 48.906 28.031 1 66.44 112 ARG A N 1
ATOM 899 C CA . ARG A 1 112 ? -11.031 49.688 29.141 1 66.44 112 ARG A CA 1
ATOM 900 C C . ARG A 1 112 ? -11.812 50.906 28.625 1 66.44 112 ARG A C 1
ATOM 902 O O . ARG A 1 112 ? -11.328 51.625 27.75 1 66.44 112 ARG A O 1
ATOM 909 N N . ILE A 1 113 ? -13.148 50.906 28.75 1 66.56 113 ILE A N 1
ATOM 910 C CA . ILE A 1 113 ? -13.969 52.094 28.422 1 66.56 113 ILE A CA 1
ATOM 911 C C . ILE A 1 113 ? -13.75 53.188 29.453 1 66.56 113 ILE A C 1
ATOM 913 O O . ILE A 1 113 ? -13.992 52.969 30.641 1 66.56 113 ILE A O 1
ATOM 917 N N . ASN A 1 114 ? -12.828 54.125 29.328 1 62.25 114 ASN A N 1
ATOM 918 C CA . ASN A 1 114 ? -12.742 55.312 30.188 1 62.25 114 ASN A CA 1
ATOM 919 C C . ASN A 1 114 ? -14.047 56.094 30.219 1 62.25 114 ASN A C 1
ATOM 921 O O . ASN A 1 114 ? -14.633 56.375 29.156 1 62.25 114 ASN A O 1
ATOM 925 N N . GLY A 1 115 ? -15 55.938 31.156 1 56.91 115 GLY A N 1
ATOM 926 C CA . GLY A 1 115 ? -16.203 56.75 31.375 1 56.91 115 GLY A CA 1
ATOM 927 C C . GLY A 1 115 ? -15.961 58.25 31.219 1 56.91 115 GLY A C 1
ATOM 928 O O . GLY A 1 115 ? -15 58.781 31.766 1 56.91 115 GLY A O 1
ATOM 929 N N . ALA A 1 116 ? -16.234 58.969 30.094 1 54.03 116 ALA A N 1
ATOM 930 C CA . ALA A 1 116 ? -16.281 60.438 29.953 1 54.03 116 ALA A CA 1
ATOM 931 C C . ALA A 1 116 ? -17.094 61.062 31.094 1 54.03 116 ALA A C 1
ATOM 933 O O . ALA A 1 116 ? -18.219 60.656 31.359 1 54.03 116 ALA A O 1
ATOM 934 N N . GLY A 1 117 ? -16.453 61.5 32.188 1 52.44 117 GLY A N 1
ATOM 935 C CA . GLY A 1 117 ? -17.031 62.406 33.188 1 52.44 117 GLY A CA 1
ATOM 936 C C . GLY A 1 117 ? -17.906 63.469 32.562 1 52.44 117 GLY A C 1
ATOM 937 O O . GLY A 1 117 ? -17.5 64.125 31.578 1 52.44 117 GLY A O 1
ATOM 938 N N . ARG A 1 118 ? -19.266 63.344 32.469 1 51.78 118 ARG A N 1
ATOM 939 C CA . ARG A 1 118 ? -20.203 64.375 32.062 1 51.78 118 ARG A CA 1
ATOM 940 C C . ARG A 1 118 ? -19.844 65.688 32.719 1 51.78 118 ARG A C 1
ATOM 942 O O . ARG A 1 118 ? -19.547 65.75 33.906 1 51.78 118 ARG A O 1
ATOM 949 N N . PRO A 1 119 ? -19.328 66.688 31.938 1 51.94 119 PRO A N 1
ATOM 950 C CA . PRO A 1 119 ? -19.062 68 32.469 1 51.94 119 PRO A CA 1
ATOM 951 C C . PRO A 1 119 ? -20.219 68.562 33.281 1 51.94 119 PRO A C 1
ATOM 953 O O . PRO A 1 119 ? -21.375 68.438 32.875 1 51.94 119 PRO A O 1
ATOM 956 N N . VAL A 1 120 ? -20.25 68.5 34.625 1 47.94 120 VAL A N 1
ATOM 957 C CA . VAL A 1 120 ? -21.156 69.188 35.531 1 47.94 120 VAL A CA 1
ATOM 958 C C . VAL A 1 120 ? -21.328 70.625 35.125 1 47.94 120 VAL A C 1
ATOM 960 O O . VAL A 1 120 ? -20.344 71.375 34.969 1 47.94 120 VAL A O 1
ATOM 963 N N . ALA A 1 121 ? -22.25 70.875 34.25 1 49.38 121 ALA A N 1
ATOM 964 C CA . ALA A 1 121 ? -22.656 72.25 33.875 1 49.38 121 ALA A CA 1
ATOM 965 C C . ALA A 1 121 ? -22.938 73.125 35.094 1 49.38 121 ALA A C 1
ATOM 967 O O . ALA A 1 121 ? -23.594 72.625 36.031 1 49.38 121 ALA A O 1
ATOM 968 N N . SER A 1 122 ? -21.969 73.938 35.5 1 48.62 122 SER A N 1
ATOM 969 C CA . SER A 1 122 ? -22.109 75 36.438 1 48.62 122 SER A CA 1
ATOM 970 C C . SER A 1 122 ? -23.391 75.812 36.188 1 48.62 122 SER A C 1
ATOM 972 O O . SER A 1 122 ? -23.656 76.25 35.062 1 48.62 122 SER A O 1
ATOM 974 N N . ASP A 1 123 ? -24.438 75.562 36.906 1 44.31 123 ASP A N 1
ATOM 975 C CA . ASP A 1 123 ? -25.672 76.312 37.031 1 44.31 123 ASP A CA 1
ATOM 976 C C . ASP A 1 123 ? -25.375 77.812 37.219 1 44.31 123 ASP A C 1
ATOM 978 O O . ASP A 1 123 ? -24.875 78.188 38.25 1 44.31 123 ASP A O 1
ATOM 982 N N . GLN A 1 124 ? -24.578 78.438 36.406 1 38.81 124 GLN A N 1
ATOM 983 C CA . GLN A 1 124 ? -24.516 79.875 36.656 1 38.81 124 GLN A CA 1
ATOM 984 C C . GLN A 1 124 ? -25.875 80.5 36.375 1 38.81 124 GLN A C 1
ATOM 986 O O . GLN A 1 124 ? -26.109 81 35.281 1 38.81 124 GLN A O 1
ATOM 991 N N . ASP A 1 125 ? -27.031 80.125 36.906 1 28.56 125 ASP A N 1
ATOM 992 C CA . ASP A 1 125 ? -27.875 81.312 37.094 1 28.56 125 ASP A CA 1
ATOM 993 C C . ASP A 1 125 ? -27.359 82.188 38.219 1 28.56 125 ASP A C 1
ATOM 995 O O . ASP A 1 125 ? -26.844 81.688 39.219 1 28.56 125 ASP A O 1
ATOM 999 N N . MET B 1 1 ? -30.156 -1.209 -16.922 1 20.11 1 MET B N 1
ATOM 1000 C CA . MET B 1 1 ? -30 -1.046 -15.469 1 20.11 1 MET B CA 1
ATOM 1001 C C . MET B 1 1 ? -28.656 -1.594 -15.008 1 20.11 1 MET B C 1
ATOM 1003 O O . MET B 1 1 ? -27.969 -0.972 -14.188 1 20.11 1 MET B O 1
ATOM 1007 N N . LEU B 1 2 ? -28.188 -2.92 -15.242 1 23.06 2 LEU B N 1
ATOM 1008 C CA . LEU B 1 2 ? -27.438 -3.744 -14.305 1 23.06 2 LEU B CA 1
ATOM 1009 C C . LEU B 1 2 ? -25.953 -3.396 -14.336 1 23.06 2 LEU B C 1
ATOM 1011 O O . LEU B 1 2 ? -25.312 -3.297 -13.289 1 23.06 2 LEU B O 1
ATOM 1015 N N . ASP B 1 3 ? -25.234 -3.664 -15.438 1 26.2 3 ASP B N 1
ATOM 1016 C CA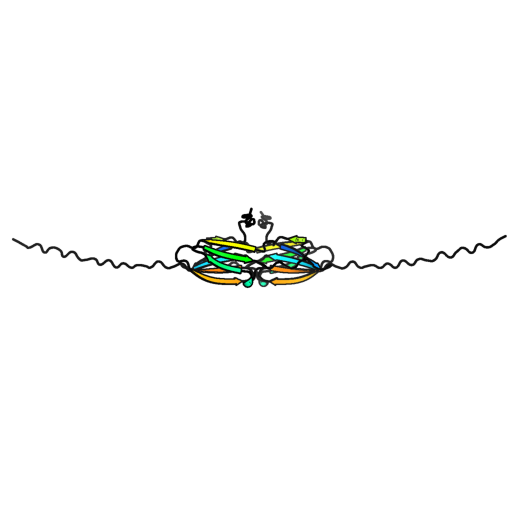 . ASP B 1 3 ? -23.812 -3.988 -15.469 1 26.2 3 ASP B CA 1
ATOM 1017 C C . ASP B 1 3 ? -22.953 -2.736 -15.273 1 26.2 3 ASP B C 1
ATOM 1019 O O . ASP B 1 3 ? -22.438 -2.172 -16.234 1 26.2 3 ASP B O 1
ATOM 1023 N N . ARG B 1 4 ? -23.453 -1.569 -14.82 1 29.56 4 ARG B N 1
ATOM 1024 C CA . ARG B 1 4 ? -22.562 -0.518 -14.336 1 29.56 4 ARG B CA 1
ATOM 1025 C C . ARG B 1 4 ? -21.422 -1.104 -13.516 1 29.56 4 ARG B C 1
ATOM 1027 O O . ARG B 1 4 ? -21.547 -1.263 -12.297 1 29.56 4 ARG B O 1
ATOM 1034 N N . VAL B 1 5 ? -20.938 -2.262 -13.828 1 31.69 5 VAL B N 1
ATOM 1035 C CA . VAL B 1 5 ? -19.703 -2.814 -13.305 1 31.69 5 VAL B CA 1
ATOM 1036 C C . VAL B 1 5 ? -18.703 -1.688 -13.031 1 31.69 5 VAL B C 1
ATOM 1038 O O . VAL B 1 5 ? -18.312 -0.959 -13.945 1 31.69 5 VAL B O 1
ATOM 1041 N N . GLN B 1 6 ? -18.75 -1.019 -11.883 1 34.88 6 GLN B N 1
ATOM 1042 C CA . GLN B 1 6 ? -17.938 0.044 -11.305 1 34.88 6 GLN B CA 1
ATOM 1043 C C . GLN B 1 6 ? -16.547 0.063 -11.93 1 34.88 6 GLN B C 1
ATOM 1045 O O . GLN B 1 6 ? -15.938 -0.989 -12.133 1 34.88 6 GLN B O 1
ATOM 1050 N N . LYS B 1 7 ? -16.266 0.938 -12.656 1 34.75 7 LYS B N 1
ATOM 1051 C CA . LYS B 1 7 ? -14.984 1.271 -13.289 1 34.75 7 LYS B CA 1
ATOM 1052 C C . LYS B 1 7 ? -13.812 0.762 -12.453 1 34.75 7 LYS B C 1
ATOM 1054 O O . LYS B 1 7 ? -13.617 1.199 -11.32 1 34.75 7 LYS B O 1
ATOM 1059 N N . ASN B 1 8 ? -13.672 -0.601 -12.219 1 39.69 8 ASN B N 1
ATOM 1060 C CA . ASN B 1 8 ? -12.414 -1.166 -11.75 1 39.69 8 ASN B CA 1
ATOM 1061 C C . ASN B 1 8 ? -11.242 -0.225 -12.016 1 39.69 8 ASN B C 1
ATOM 1063 O O . ASN B 1 8 ? -10.961 0.111 -13.172 1 39.69 8 ASN B O 1
ATOM 1067 N N . ALA B 1 9 ? -11.195 0.851 -11.477 1 46.94 9 ALA B N 1
ATOM 1068 C CA . ALA B 1 9 ? -9.945 1.553 -11.734 1 46.94 9 ALA B CA 1
ATOM 1069 C C . ALA B 1 9 ? -8.898 0.613 -12.336 1 46.94 9 ALA B C 1
ATOM 1071 O O . ALA B 1 9 ? -8.406 -0.287 -11.656 1 46.94 9 ALA B O 1
ATOM 1072 N N . GLU B 1 10 ? -9.125 -0.046 -13.469 1 53.19 10 GLU B N 1
ATOM 1073 C CA . GLU B 1 10 ? -8.742 -1.201 -14.273 1 53.19 10 GLU B CA 1
ATOM 1074 C C . GLU B 1 10 ? -7.32 -1.655 -13.938 1 53.19 10 GLU B C 1
ATOM 1076 O O . GLU B 1 10 ? -6.996 -2.838 -14.062 1 53.19 10 GLU B O 1
ATOM 1081 N N . GLY B 1 11 ? -6.812 -1.094 -12.836 1 79.12 11 GLY B N 1
ATOM 1082 C CA . GLY B 1 11 ? -5.422 -1.466 -12.625 1 79.12 11 GLY B CA 1
ATOM 1083 C C . GLY B 1 11 ? -5.07 -1.634 -11.156 1 79.12 11 GLY B C 1
ATOM 1084 O O . GLY B 1 11 ? -3.957 -2.047 -10.82 1 79.12 11 GLY B O 1
ATOM 1085 N N . TYR B 1 12 ? -6.234 -1.374 -10.352 1 89.31 12 TYR B N 1
ATOM 1086 C CA . TYR B 1 12 ? -5.906 -1.523 -8.938 1 89.31 12 TYR B CA 1
ATOM 1087 C C . TYR B 1 12 ? -6.344 -2.889 -8.414 1 89.31 12 TYR B C 1
ATOM 1089 O O . TYR B 1 12 ? -7.402 -3.393 -8.797 1 89.31 12 TYR B O 1
ATOM 1097 N N . PRO B 1 13 ? -5.676 -3.395 -7.445 1 96.62 13 PRO B N 1
ATOM 1098 C CA . PRO B 1 13 ? -4.348 -3.031 -6.945 1 96.62 13 PRO B CA 1
ATOM 1099 C C . PRO B 1 13 ? -3.225 -3.436 -7.898 1 96.62 13 PRO B C 1
ATOM 1101 O O . PRO B 1 13 ? -3.322 -4.465 -8.57 1 96.62 13 PRO B O 1
ATOM 1104 N N . PRO B 1 14 ? -2.215 -2.543 -7.918 1 95.88 14 PRO B N 1
ATOM 1105 C CA . PRO B 1 14 ? -1.043 -3.01 -8.664 1 95.88 14 PRO B CA 1
ATOM 1106 C C . PRO B 1 14 ? -0.475 -4.316 -8.109 1 95.88 14 PRO B C 1
ATOM 1108 O O . PRO B 1 14 ? -0.625 -4.605 -6.922 1 95.88 14 PRO B O 1
ATOM 1111 N N . TYR B 1 15 ? 0.13 -5.051 -9.086 1 97.25 15 TYR B N 1
ATOM 1112 C CA . TYR B 1 15 ? 0.607 -6.355 -8.633 1 97.25 15 TYR B CA 1
ATOM 1113 C C . TYR B 1 15 ? 1.875 -6.758 -9.383 1 97.25 15 TYR B C 1
ATOM 1115 O O . TYR B 1 15 ? 2.186 -6.203 -10.438 1 97.25 15 TYR B O 1
ATOM 1123 N N . ASN B 1 16 ? 2.643 -7.68 -8.758 1 96.25 16 ASN B N 1
ATOM 1124 C CA . ASN B 1 16 ? 3.775 -8.367 -9.367 1 96.25 16 ASN B CA 1
ATOM 1125 C C . ASN B 1 16 ? 3.506 -9.859 -9.531 1 96.25 16 ASN B C 1
ATOM 1127 O O . ASN B 1 16 ? 2.746 -10.445 -8.758 1 96.25 16 ASN B O 1
ATOM 1131 N N . ILE B 1 17 ? 4.008 -10.391 -10.57 1 96.88 17 ILE B N 1
ATOM 1132 C CA . ILE B 1 17 ? 4.117 -11.836 -10.695 1 96.88 17 ILE B CA 1
ATOM 1133 C C . ILE B 1 17 ? 5.582 -12.234 -10.875 1 96.88 17 ILE B C 1
ATOM 1135 O O . ILE B 1 17 ? 6.262 -11.734 -11.773 1 96.88 17 ILE B O 1
ATOM 1139 N N . GLU B 1 18 ? 6.008 -13.109 -9.938 1 95.56 18 GLU B N 1
ATOM 1140 C CA . GLU B 1 18 ? 7.406 -13.508 -9.984 1 95.56 18 GLU B CA 1
ATOM 1141 C C . GLU B 1 18 ? 7.543 -15.031 -9.977 1 95.56 18 GLU B C 1
ATOM 1143 O O . GLU B 1 18 ? 6.734 -15.727 -9.359 1 95.56 18 GLU B O 1
ATOM 1148 N N . GLN B 1 19 ? 8.57 -15.461 -10.75 1 94.62 19 GLN B N 1
ATOM 1149 C CA . GLN B 1 19 ? 8.992 -16.844 -10.617 1 94.62 19 GLN B CA 1
ATOM 1150 C C . GLN B 1 19 ? 10.055 -17 -9.531 1 94.62 19 GLN B C 1
ATOM 1152 O O . GLN B 1 19 ? 11.188 -16.547 -9.695 1 94.62 19 GLN B O 1
ATOM 1157 N N . THR B 1 20 ? 9.672 -17.703 -8.469 1 93.25 20 THR B N 1
ATOM 1158 C CA . THR B 1 20 ? 10.562 -17.766 -7.316 1 93.25 20 THR B CA 1
ATOM 1159 C C . THR B 1 20 ? 11.422 -19.031 -7.363 1 93.25 20 THR B C 1
ATOM 1161 O O . THR B 1 20 ? 12.438 -19.125 -6.672 1 93.25 20 THR B O 1
ATOM 1164 N N . ALA B 1 21 ? 11.016 -20 -8.023 1 91.81 21 ALA B N 1
ATOM 1165 C CA . ALA B 1 21 ? 11.703 -21.266 -8.297 1 91.81 21 ALA B CA 1
ATOM 1166 C C . ALA B 1 21 ? 11.164 -21.922 -9.555 1 91.81 21 ALA B C 1
ATOM 1168 O O . ALA B 1 21 ? 10.219 -21.422 -10.172 1 91.81 21 ALA B O 1
ATOM 1169 N N . ALA B 1 22 ? 11.773 -22.953 -9.992 1 88.69 22 ALA B N 1
ATOM 1170 C CA . ALA B 1 22 ? 11.398 -23.625 -11.242 1 88.69 22 ALA B CA 1
ATOM 1171 C C . ALA B 1 22 ? 9.898 -23.922 -11.273 1 88.69 22 ALA B C 1
ATOM 1173 O O . ALA B 1 22 ? 9.258 -23.75 -12.312 1 88.69 22 ALA B O 1
ATOM 1174 N N . GLU B 1 23 ? 9.352 -24.312 -10.141 1 92.44 23 GLU B N 1
ATOM 1175 C CA . GLU B 1 23 ? 7.945 -24.703 -10.125 1 92.44 23 GLU B CA 1
ATOM 1176 C C . GLU B 1 23 ? 7.133 -23.797 -9.203 1 92.44 23 GLU B C 1
ATOM 1178 O O . GLU B 1 23 ? 6.035 -24.172 -8.773 1 92.44 23 GLU B O 1
ATOM 1183 N N . ARG B 1 24 ? 7.715 -22.625 -8.859 1 94.81 24 ARG B N 1
ATOM 1184 C CA . ARG B 1 24 ? 7.023 -21.781 -7.891 1 94.81 24 ARG B CA 1
ATOM 1185 C C . ARG B 1 24 ? 6.844 -20.359 -8.43 1 94.81 24 ARG B C 1
ATOM 1187 O O . ARG B 1 24 ? 7.742 -19.828 -9.07 1 94.81 24 ARG B O 1
ATOM 1194 N N . LEU B 1 25 ? 5.637 -19.828 -8.242 1 96.19 25 LEU B N 1
ATOM 1195 C CA . LEU B 1 25 ? 5.273 -18.469 -8.586 1 96.19 25 LEU B CA 1
ATOM 1196 C C . LEU B 1 25 ? 4.73 -17.719 -7.375 1 96.19 25 LEU B C 1
ATOM 1198 O O . LEU B 1 25 ? 4.168 -18.328 -6.465 1 96.19 25 LEU B O 1
ATOM 1202 N N . ARG B 1 26 ? 4.98 -16.484 -7.449 1 97.44 26 ARG B N 1
ATOM 1203 C CA . ARG B 1 26 ? 4.387 -15.641 -6.414 1 97.44 26 ARG B CA 1
ATOM 1204 C C . ARG B 1 26 ? 3.676 -14.438 -7.023 1 97.44 26 ARG B C 1
ATOM 1206 O O . ARG B 1 26 ? 4.242 -13.742 -7.867 1 97.44 26 ARG B O 1
ATOM 1213 N N . ILE B 1 27 ? 2.453 -14.258 -6.633 1 98 27 ILE B N 1
ATOM 1214 C CA . ILE B 1 27 ? 1.716 -13.039 -6.938 1 98 27 ILE B CA 1
ATOM 1215 C C . ILE B 1 27 ? 1.751 -12.102 -5.73 1 98 27 ILE B C 1
ATOM 1217 O O . ILE B 1 27 ? 1.463 -12.516 -4.605 1 98 27 ILE B O 1
ATOM 1221 N N . THR B 1 28 ? 2.186 -10.906 -5.957 1 98.12 28 THR B N 1
ATOM 1222 C CA . THR B 1 28 ? 2.203 -9.898 -4.902 1 98.12 28 THR B CA 1
ATOM 1223 C C . THR B 1 28 ? 1.307 -8.719 -5.266 1 98.12 28 THR B C 1
ATOM 1225 O O . THR B 1 28 ? 1.435 -8.148 -6.352 1 98.12 28 THR B O 1
ATOM 1228 N N . LEU B 1 29 ? 0.317 -8.344 -4.383 1 98.25 29 LEU B N 1
ATOM 1229 C CA . LEU B 1 29 ? -0.571 -7.203 -4.586 1 98.25 29 LEU B CA 1
ATOM 1230 C C . LEU B 1 29 ? -0.286 -6.105 -3.568 1 98.25 29 LEU B C 1
ATOM 1232 O O . LEU B 1 29 ? -0.09 -6.387 -2.383 1 98.25 29 LEU B O 1
ATOM 1236 N N . ALA B 1 30 ? -0.256 -4.871 -4.02 1 97.75 30 ALA B N 1
ATOM 1237 C CA . ALA B 1 30 ? -0.164 -3.734 -3.104 1 97.75 30 ALA B CA 1
ATOM 1238 C C . ALA B 1 30 ? -1.545 -3.318 -2.605 1 97.75 30 ALA B C 1
ATOM 1240 O O . ALA B 1 30 ? -2.307 -2.678 -3.334 1 97.75 30 ALA B O 1
ATOM 1241 N N . VAL B 1 31 ? -1.868 -3.676 -1.317 1 97.94 31 VAL B N 1
ATOM 1242 C CA . VAL B 1 31 ? -3.201 -3.434 -0.775 1 97.94 31 VAL B CA 1
ATOM 1243 C C . VAL B 1 31 ? -3.09 -2.672 0.544 1 97.94 31 VAL B C 1
ATOM 1245 O O . VAL B 1 31 ? -3.75 -3.02 1.526 1 97.94 31 VAL B O 1
ATOM 1248 N N . ALA B 1 32 ? -2.311 -1.617 0.479 1 97.25 32 ALA B N 1
ATOM 1249 C CA . ALA B 1 32 ? -2.133 -0.791 1.67 1 97.25 32 ALA B CA 1
ATOM 1250 C C . ALA B 1 32 ? -3.475 -0.479 2.326 1 97.25 32 ALA B C 1
ATOM 1252 O O . ALA B 1 32 ? -4.434 -0.111 1.646 1 97.25 32 ALA B O 1
ATOM 1253 N N . GLY B 1 33 ? -3.551 -0.704 3.652 1 96.31 33 GLY B N 1
ATOM 1254 C CA . GLY B 1 33 ? -4.734 -0.365 4.422 1 96.31 33 GLY B CA 1
ATOM 1255 C C . GLY B 1 33 ? -5.625 -1.562 4.707 1 96.31 33 GLY B C 1
ATOM 1256 O O . GLY B 1 33 ? -6.5 -1.501 5.574 1 96.31 33 GLY B O 1
ATOM 1257 N N . PHE B 1 34 ? -5.395 -2.604 3.947 1 97.12 34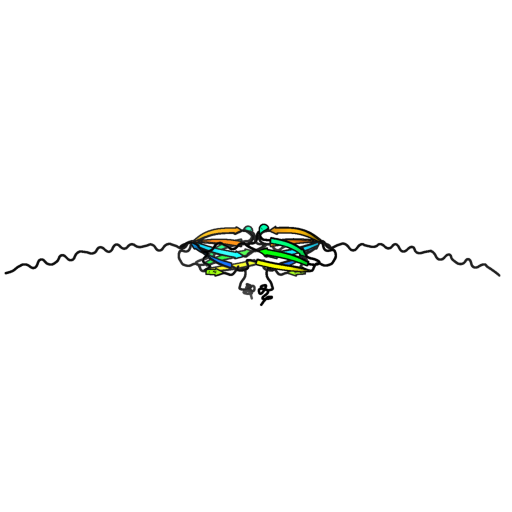 PHE B N 1
ATOM 1258 C CA . PHE B 1 34 ? -6.188 -3.809 4.164 1 97.12 34 PHE B CA 1
ATOM 1259 C C . PHE B 1 34 ? -5.504 -4.73 5.164 1 97.12 34 PHE B C 1
ATOM 1261 O O . PHE B 1 34 ? -4.281 -4.875 5.152 1 97.12 34 PHE B O 1
ATOM 1268 N N . SER B 1 35 ? -6.293 -5.305 6.027 1 96.5 35 SER B N 1
ATOM 1269 C CA . SER B 1 35 ? -5.848 -6.422 6.855 1 96.5 35 SER B CA 1
ATOM 1270 C C . SER B 1 35 ? -6.301 -7.758 6.277 1 96.5 35 SER B C 1
ATOM 1272 O O . SER B 1 35 ? -7.074 -7.793 5.316 1 96.5 35 SER B O 1
ATOM 1274 N N . MET B 1 36 ? -5.766 -8.844 6.895 1 96.38 36 MET B N 1
ATOM 1275 C CA . MET B 1 36 ? -6.152 -10.156 6.391 1 96.38 36 MET B CA 1
ATOM 1276 C C . MET B 1 36 ? -7.656 -10.375 6.535 1 96.38 36 MET B C 1
ATOM 1278 O O . MET B 1 36 ? -8.266 -11.055 5.711 1 96.38 36 MET B O 1
ATOM 1282 N N . GLU B 1 37 ? -8.281 -9.75 7.535 1 96.38 37 GLU B N 1
ATOM 1283 C CA . GLU B 1 37 ? -9.711 -9.898 7.762 1 96.38 37 GLU B CA 1
ATOM 1284 C C . GLU B 1 37 ? -10.523 -9.203 6.672 1 96.38 37 GLU B C 1
ATOM 1286 O O . GLU B 1 37 ? -11.695 -9.508 6.473 1 96.38 37 GLU B O 1
ATOM 1291 N N . ASP B 1 38 ? -9.875 -8.297 5.98 1 97.44 38 ASP B N 1
ATOM 1292 C CA . ASP B 1 38 ? -10.547 -7.535 4.934 1 97.44 38 ASP B CA 1
ATOM 1293 C C . ASP B 1 38 ? -10.492 -8.273 3.596 1 97.44 38 ASP B C 1
ATOM 1295 O O . ASP B 1 38 ? -11.086 -7.828 2.611 1 97.44 38 ASP B O 1
ATOM 1299 N N . LEU B 1 39 ? -9.766 -9.422 3.564 1 98.12 39 LEU B N 1
ATOM 1300 C CA . LEU B 1 39 ? -9.453 -10.055 2.285 1 98.12 39 LEU B CA 1
ATOM 1301 C C . LEU B 1 39 ? -10.102 -11.43 2.184 1 98.12 39 LEU B C 1
ATOM 1303 O O . LEU B 1 39 ? -10.219 -12.141 3.184 1 98.12 39 LEU B O 1
ATOM 1307 N N . GLN B 1 40 ? -10.523 -11.727 1.004 1 98.31 40 GLN B N 1
ATOM 1308 C CA . GLN B 1 40 ? -11 -13.055 0.647 1 98.31 40 GLN B CA 1
ATOM 1309 C C . GLN B 1 40 ? -10.25 -13.602 -0.569 1 98.31 40 GLN B C 1
ATOM 1311 O O . GLN B 1 40 ? -10.164 -12.93 -1.601 1 98.31 40 GLN B O 1
ATOM 1316 N N . ILE B 1 41 ? -9.648 -14.766 -0.429 1 98.12 41 ILE B N 1
ATOM 1317 C CA . ILE B 1 41 ? -8.906 -15.422 -1.501 1 98.12 41 ILE B CA 1
ATOM 1318 C C . ILE B 1 41 ? -9.578 -16.75 -1.852 1 98.12 41 ILE B C 1
ATOM 1320 O O . ILE B 1 41 ? -9.656 -17.656 -1.015 1 98.12 41 ILE B O 1
ATOM 1324 N N . THR B 1 42 ? -10.008 -16.828 -3.092 1 97.69 42 THR B N 1
ATOM 1325 C CA . THR B 1 42 ? -10.711 -18.047 -3.506 1 97.69 42 THR B CA 1
ATOM 1326 C C . THR B 1 42 ? -10.211 -18.516 -4.871 1 97.69 42 THR B C 1
ATOM 1328 O O . THR B 1 42 ? -9.68 -17.719 -5.652 1 97.69 42 THR B O 1
ATOM 1331 N N . GLN B 1 43 ? -10.305 -19.812 -5.062 1 95.5 43 GLN B N 1
ATOM 1332 C CA . GLN B 1 43 ? -10.141 -20.359 -6.402 1 95.5 43 GLN B CA 1
ATOM 1333 C C . GLN B 1 43 ? -11.484 -20.688 -7.031 1 95.5 43 GLN B C 1
ATOM 1335 O O . GLN B 1 43 ? -12.227 -21.531 -6.52 1 95.5 43 GLN B O 1
ATOM 1340 N N . GLU B 1 44 ? -11.82 -20 -8.039 1 94.81 44 GLU B N 1
ATOM 1341 C CA . GLU B 1 44 ? -13.062 -20.203 -8.773 1 94.81 44 GLU B CA 1
ATOM 1342 C C . GLU B 1 44 ? -12.781 -20.734 -10.18 1 94.81 44 GLU B C 1
ATOM 1344 O O . GLU B 1 44 ? -12.43 -19.969 -11.078 1 94.81 44 GLU B O 1
ATOM 1349 N N . ASP B 1 45 ? -13.016 -22.109 -10.359 1 92.44 45 ASP B N 1
ATOM 1350 C CA . ASP B 1 45 ? -12.641 -22.797 -11.586 1 92.44 45 ASP B CA 1
ATOM 1351 C C . ASP B 1 45 ? -11.148 -22.609 -11.883 1 92.44 45 ASP B C 1
ATOM 1353 O O . ASP B 1 45 ? -10.305 -23.078 -11.109 1 92.44 45 ASP B O 1
ATOM 1357 N N . ASN B 1 46 ? -10.781 -21.938 -12.969 1 94 46 ASN B N 1
ATOM 1358 C CA . ASN B 1 46 ? -9.375 -21.766 -13.336 1 94 46 ASN B CA 1
ATOM 1359 C C . ASN B 1 46 ? -8.891 -20.344 -13.062 1 94 46 ASN B C 1
ATOM 1361 O O . ASN B 1 46 ? -8.078 -19.812 -13.812 1 94 46 ASN B O 1
ATOM 1365 N N . GLN B 1 47 ? -9.516 -19.797 -11.938 1 96.88 47 GLN B N 1
ATOM 1366 C CA . GLN B 1 47 ? -9.125 -18.422 -11.609 1 96.88 47 GLN B CA 1
ATOM 1367 C C . GLN B 1 47 ? -8.852 -18.266 -10.117 1 96.88 47 GLN B C 1
ATOM 1369 O O . GLN B 1 47 ? -9.586 -18.812 -9.289 1 96.88 47 GLN B O 1
ATOM 1374 N N . LEU B 1 48 ? -7.77 -17.703 -9.828 1 97.75 48 LEU B N 1
ATOM 1375 C CA . LEU B 1 48 ? -7.551 -17.172 -8.484 1 97.75 48 LEU B CA 1
ATOM 1376 C C . LEU B 1 48 ? -8.211 -15.805 -8.32 1 97.75 48 LEU B C 1
ATOM 1378 O O . LEU B 1 48 ? -7.898 -14.867 -9.055 1 97.75 48 LEU B O 1
ATOM 1382 N N . VAL B 1 49 ? -9.172 -15.727 -7.387 1 98.19 49 VAL B N 1
ATOM 1383 C CA . VAL B 1 49 ? -9.898 -14.477 -7.188 1 98.19 49 VAL B CA 1
ATOM 1384 C C . VAL B 1 49 ? -9.562 -13.898 -5.812 1 98.19 49 VAL B C 1
ATOM 1386 O O . VAL B 1 49 ? -9.695 -14.578 -4.797 1 98.19 49 VAL B O 1
ATOM 1389 N N . ILE B 1 50 ? -9.102 -12.672 -5.832 1 98.38 50 ILE B N 1
ATOM 1390 C CA . ILE B 1 50 ? -8.797 -11.953 -4.598 1 98.38 50 ILE B CA 1
ATOM 1391 C C . ILE B 1 50 ? -9.727 -10.75 -4.457 1 98.38 50 ILE B C 1
ATOM 1393 O O . ILE B 1 50 ? -9.82 -9.922 -5.363 1 98.38 50 ILE B O 1
ATOM 1397 N N . ARG B 1 51 ? -10.414 -10.75 -3.285 1 98.19 51 ARG B N 1
ATOM 1398 C CA . ARG B 1 51 ? -11.336 -9.656 -2.986 1 98.19 51 ARG B CA 1
ATOM 1399 C C . ARG B 1 51 ? -10.93 -8.938 -1.706 1 98.19 51 ARG B C 1
ATOM 1401 O O . ARG B 1 51 ? -10.539 -9.57 -0.726 1 98.19 51 ARG B O 1
ATOM 1408 N N . GLY B 1 52 ? -10.992 -7.602 -1.791 1 97.75 52 GLY B N 1
ATOM 1409 C CA . GLY B 1 52 ? -10.805 -6.77 -0.612 1 97.75 52 GLY B CA 1
ATOM 1410 C C . GLY B 1 52 ? -11.984 -5.867 -0.322 1 97.75 52 GLY B C 1
ATOM 1411 O O . GLY B 1 52 ? -12.57 -5.285 -1.238 1 97.75 52 GLY B O 1
ATOM 1412 N N . ARG B 1 53 ? -12.336 -5.812 0.967 1 96.12 53 ARG B N 1
ATOM 1413 C CA . ARG B 1 53 ? -13.383 -4.898 1.41 1 96.12 53 ARG B CA 1
ATOM 1414 C C . ARG B 1 53 ? -13.062 -4.324 2.787 1 96.12 53 ARG B C 1
ATOM 1416 O O . ARG B 1 53 ? -12.977 -5.066 3.768 1 96.12 53 ARG B O 1
ATOM 1423 N N . GLN B 1 54 ? -12.82 -3.01 2.746 1 91.56 54 GLN B N 1
ATOM 1424 C CA . GLN B 1 54 ? -12.602 -2.344 4.027 1 91.56 54 GLN B CA 1
ATOM 1425 C C . GLN B 1 54 ? -13.914 -1.797 4.594 1 91.56 54 GLN B C 1
ATOM 1427 O O . GLN B 1 54 ? -14.789 -1.363 3.84 1 91.56 54 GLN B O 1
ATOM 1432 N N . LYS B 1 55 ? -13.93 -1.882 5.895 1 80.75 55 LYS B N 1
ATOM 1433 C CA . LYS B 1 55 ? -15.102 -1.325 6.566 1 80.75 55 LYS B CA 1
ATOM 1434 C C . LYS B 1 55 ? -15.141 0.195 6.438 1 80.75 55 LYS B C 1
ATOM 1436 O O . LYS B 1 55 ? -14.094 0.841 6.352 1 80.75 55 LYS B O 1
ATOM 1441 N N . GLU B 1 56 ? -16.359 0.648 6.211 1 71.81 56 GLU B N 1
ATOM 1442 C CA . GLU B 1 56 ? -16.547 2.092 6.09 1 71.81 56 GLU B CA 1
ATOM 1443 C C . GLU B 1 56 ? -16.062 2.818 7.336 1 71.81 56 GLU B C 1
ATOM 1445 O O . GLU B 1 56 ? -16.234 2.328 8.453 1 71.81 56 GLU B O 1
ATOM 1450 N N . GLU B 1 57 ? -15.07 3.615 6.973 1 67.31 57 GLU B N 1
ATOM 1451 C CA . GLU B 1 57 ? -14.68 4.469 8.094 1 67.31 57 GLU B CA 1
ATOM 1452 C C . GLU B 1 57 ? -15.852 5.301 8.586 1 67.31 57 GLU B C 1
ATOM 1454 O O . GLU B 1 57 ? -16.797 5.559 7.84 1 67.31 57 GLU B O 1
ATOM 1459 N N . GLY B 1 58 ? -15.93 5.441 9.875 1 61.41 58 GLY B N 1
ATOM 1460 C CA . GLY B 1 58 ? -17.016 6.125 10.57 1 61.41 58 GLY B CA 1
ATOM 1461 C C . GLY B 1 58 ? -17.438 7.414 9.891 1 61.41 58 GLY B C 1
ATOM 1462 O O . GLY B 1 58 ? -16.688 7.98 9.102 1 61.41 58 GLY B O 1
ATOM 1463 N N . GLU B 1 59 ? -18.703 7.781 9.93 1 64.31 59 GLU B N 1
ATOM 1464 C CA . GLU B 1 59 ? -19.375 9.031 9.578 1 64.31 59 GLU B CA 1
ATOM 1465 C C . GLU B 1 59 ? -18.766 10.211 10.312 1 64.31 59 GLU B C 1
ATOM 1467 O O . GLU B 1 59 ? -18.391 10.102 11.484 1 64.31 59 GLU B O 1
ATOM 1472 N N . GLY B 1 60 ? -18.094 11.203 9.492 1 70.5 60 GLY B N 1
ATOM 1473 C CA . GLY B 1 60 ? -17.734 12.445 10.148 1 70.5 60 GLY B CA 1
ATOM 1474 C C . GLY B 1 60 ? -16.297 12.867 9.859 1 70.5 60 GLY B C 1
ATOM 1475 O O . GLY B 1 60 ? -15.852 13.93 10.312 1 70.5 60 GLY B O 1
ATOM 1476 N N . ARG B 1 61 ? -15.672 12 9.094 1 79.06 61 ARG B N 1
ATOM 1477 C CA . ARG B 1 61 ? -14.297 12.406 8.812 1 79.06 61 ARG B CA 1
ATOM 1478 C C . ARG B 1 61 ? -14.258 13.461 7.711 1 79.06 61 ARG B C 1
ATOM 1480 O O . ARG B 1 61 ? -15.008 13.375 6.734 1 79.06 61 ARG B O 1
ATOM 1487 N N . ILE B 1 62 ? -13.594 14.531 7.996 1 90.94 62 ILE B N 1
ATOM 1488 C CA . ILE B 1 62 ? -13.438 15.602 7.02 1 90.94 62 ILE B CA 1
ATOM 1489 C C . ILE B 1 62 ? -12.125 15.406 6.254 1 90.94 62 ILE B C 1
ATOM 1491 O O . ILE B 1 62 ? -11.047 15.57 6.82 1 90.94 62 ILE B O 1
ATOM 1495 N N . PHE B 1 63 ? -12.312 15.016 4.949 1 93.25 63 PHE B N 1
ATOM 1496 C CA . PHE B 1 63 ? -11.133 14.844 4.109 1 93.25 63 PHE B CA 1
ATOM 1497 C C . PHE B 1 63 ? -10.844 16.109 3.312 1 93.25 63 PHE B C 1
ATOM 1499 O O . PHE B 1 63 ? -11.703 16.609 2.586 1 93.25 63 PHE B O 1
ATOM 1506 N N . LEU B 1 64 ? -9.703 16.562 3.576 1 94.44 64 LEU B N 1
ATOM 1507 C CA . LEU B 1 64 ? -9.242 17.719 2.807 1 94.44 64 LEU B CA 1
ATOM 1508 C C . LEU B 1 64 ? -8.672 17.281 1.463 1 94.44 64 LEU B C 1
ATOM 1510 O O . LEU B 1 64 ? -8.711 18.047 0.49 1 94.44 64 LEU B O 1
ATOM 1514 N N . HIS B 1 65 ? -8.086 16.141 1.342 1 95.25 65 HIS B N 1
ATOM 1515 C CA . HIS B 1 65 ? -7.574 15.492 0.143 1 95.25 65 HIS B CA 1
ATOM 1516 C C . HIS B 1 65 ? -7.695 13.977 0.247 1 95.25 65 HIS B C 1
ATOM 1518 O O . HIS B 1 65 ? -7.332 13.383 1.27 1 95.25 65 HIS B O 1
ATOM 1524 N N . ARG B 1 66 ? -8.188 13.383 -0.874 1 93.81 66 ARG B N 1
ATOM 1525 C CA . ARG B 1 66 ? -8.383 11.938 -0.872 1 93.81 66 ARG B CA 1
ATOM 1526 C C . ARG B 1 66 ? -7.734 11.289 -2.094 1 93.81 66 ARG B C 1
ATOM 1528 O O . ARG B 1 66 ? -8.242 11.422 -3.211 1 93.81 66 ARG B O 1
ATOM 1535 N N . GLY B 1 67 ? -6.637 10.633 -1.834 1 93.62 67 GLY B N 1
ATOM 1536 C CA . GLY B 1 67 ? -5.949 9.906 -2.891 1 93.62 67 GLY B CA 1
ATOM 1537 C C . GLY B 1 67 ? -6.023 8.398 -2.725 1 93.62 67 GLY B C 1
ATOM 1538 O O . GLY B 1 67 ? -5.648 7.652 -3.629 1 93.62 67 GLY B O 1
ATOM 1539 N N . ILE B 1 68 ? -6.438 8.039 -1.539 1 92.69 68 ILE B N 1
ATOM 1540 C CA . ILE B 1 68 ? -6.617 6.621 -1.225 1 92.69 68 ILE B CA 1
ATOM 1541 C C . ILE B 1 68 ? -8.102 6.312 -1.081 1 92.69 68 ILE B C 1
ATOM 1543 O O . ILE B 1 68 ? -8.625 6.254 0.035 1 92.69 68 ILE B O 1
ATOM 1547 N N . ALA B 1 69 ? -8.719 6.148 -2.162 1 82.75 69 ALA B N 1
ATOM 1548 C CA . ALA B 1 69 ? -10.18 6.113 -2.15 1 82.75 69 ALA B CA 1
ATOM 1549 C C . ALA B 1 69 ? -10.695 4.68 -2.266 1 82.75 69 ALA B C 1
ATOM 1551 O O . ALA B 1 69 ? -11.836 4.391 -1.901 1 82.75 69 ALA B O 1
ATOM 1552 N N . SER B 1 70 ? -9.883 3.82 -2.707 1 81.69 70 SER B N 1
ATOM 1553 C CA . SER B 1 70 ? -10.375 2.465 -2.938 1 81.69 70 SER B CA 1
ATOM 1554 C C . SER B 1 70 ? -10.547 1.711 -1.623 1 81.69 70 SER B C 1
ATOM 1556 O O . SER B 1 70 ? -9.586 1.507 -0.884 1 81.69 70 SER B O 1
ATOM 1558 N N . ARG B 1 71 ? -11.805 1.407 -1.399 1 90.81 71 ARG B N 1
ATOM 1559 C CA . ARG B 1 71 ? -12.117 0.659 -0.186 1 90.81 71 ARG B CA 1
ATOM 1560 C C . ARG B 1 71 ? -12.492 -0.782 -0.512 1 90.81 71 ARG B C 1
ATOM 1562 O O . ARG B 1 71 ? -12.711 -1.593 0.392 1 90.81 71 ARG B O 1
ATOM 1569 N N . GLN B 1 72 ? -12.594 -0.961 -1.693 1 94.94 72 GLN B N 1
ATOM 1570 C CA . GLN B 1 72 ? -12.867 -2.314 -2.166 1 94.94 72 GLN B CA 1
ATOM 1571 C C . GLN B 1 72 ? -12.156 -2.588 -3.488 1 94.94 72 GLN B C 1
ATOM 1573 O O . GLN B 1 72 ? -11.875 -1.661 -4.25 1 94.94 72 GLN B O 1
ATOM 1578 N N . PHE B 1 73 ? -11.859 -3.857 -3.727 1 96.5 73 PHE B N 1
ATOM 1579 C CA . PHE B 1 73 ? -11.297 -4.262 -5.012 1 96.5 73 PHE B CA 1
ATOM 1580 C C . PHE B 1 73 ? -11.547 -5.742 -5.27 1 96.5 73 PHE B C 1
ATOM 1582 O O . PHE B 1 73 ? -11.93 -6.48 -4.359 1 96.5 73 PHE B O 1
ATOM 1589 N N . GLN B 1 74 ? -11.406 -6.082 -6.531 1 97.12 74 GLN B N 1
ATOM 1590 C CA . GLN B 1 74 ? -11.391 -7.48 -6.945 1 97.12 74 GLN B CA 1
ATOM 1591 C C . GLN B 1 74 ? -10.391 -7.707 -8.078 1 97.12 74 GLN B C 1
ATOM 1593 O O . GLN B 1 74 ? -10.359 -6.945 -9.047 1 97.12 74 GLN B O 1
ATOM 1598 N N . ARG B 1 75 ? -9.539 -8.688 -7.824 1 97.06 75 ARG B N 1
ATOM 1599 C CA . ARG B 1 75 ? -8.602 -9.117 -8.859 1 97.06 75 ARG B CA 1
ATOM 1600 C C . ARG B 1 75 ? -8.742 -10.609 -9.133 1 97.06 75 ARG B C 1
ATOM 1602 O O . ARG B 1 75 ? -8.875 -11.414 -8.203 1 97.06 75 ARG B O 1
ATOM 1609 N N . ALA B 1 76 ? -8.578 -10.828 -10.438 1 97.56 76 ALA B N 1
ATOM 1610 C CA . ALA B 1 76 ? -8.625 -12.227 -10.828 1 97.56 76 ALA B CA 1
ATOM 1611 C C . ALA B 1 76 ? -7.441 -12.586 -11.719 1 97.56 76 ALA B C 1
ATOM 1613 O O . ALA B 1 76 ? -7.047 -11.805 -12.586 1 97.56 76 ALA B O 1
ATOM 1614 N N . PHE B 1 77 ? -6.918 -13.75 -11.477 1 97.38 77 PHE B N 1
ATOM 1615 C CA . PHE B 1 77 ? -5.809 -14.281 -12.258 1 97.38 77 PHE B CA 1
ATOM 1616 C C . PHE B 1 77 ? -6.148 -15.664 -12.82 1 97.38 77 PHE B C 1
ATOM 1618 O O . PHE B 1 77 ? -6.562 -16.547 -12.07 1 97.38 77 PHE B O 1
ATOM 1625 N N . VAL B 1 78 ? -5.891 -15.859 -14.086 1 96.94 78 VAL B N 1
ATOM 1626 C CA . VAL B 1 78 ? -6.129 -17.156 -14.703 1 96.94 78 VAL B CA 1
ATOM 1627 C C . VAL B 1 78 ? -4.992 -18.125 -14.344 1 96.94 78 VAL B C 1
ATOM 1629 O O . VAL B 1 78 ? -3.816 -17.781 -14.484 1 96.94 78 VAL B O 1
ATOM 1632 N N . LEU B 1 79 ? -5.434 -19.266 -13.852 1 95.81 79 LEU B N 1
ATOM 1633 C CA . LEU B 1 79 ? -4.457 -20.281 -13.484 1 95.81 79 LEU B CA 1
ATOM 1634 C C . LEU B 1 79 ? -4.359 -21.359 -14.562 1 95.81 79 LEU B C 1
ATOM 1636 O O . LEU B 1 79 ? -5.383 -21.844 -15.039 1 95.81 79 LEU B O 1
ATOM 1640 N N . ALA B 1 80 ? -3.133 -21.625 -14.945 1 91.19 80 ALA B N 1
ATOM 1641 C CA . ALA B 1 80 ? -2.943 -22.766 -15.828 1 91.19 80 ALA B CA 1
ATOM 1642 C C . ALA B 1 80 ? -3.344 -24.062 -15.133 1 91.19 80 ALA B C 1
ATOM 1644 O O . ALA B 1 80 ? -3.41 -24.125 -13.898 1 91.19 80 ALA B O 1
ATOM 1645 N N . GLU B 1 81 ? -3.551 -25.062 -15.961 1 89.69 81 GLU B N 1
ATOM 1646 C CA . GLU B 1 81 ? -3.91 -26.375 -15.422 1 89.69 81 GLU B CA 1
ATOM 1647 C C . GLU B 1 81 ? -2.828 -26.891 -14.484 1 89.69 81 GLU B C 1
ATOM 1649 O O . GLU B 1 81 ? -1.637 -26.797 -14.781 1 89.69 81 GLU B O 1
ATOM 1654 N N . GLY B 1 82 ? -3.236 -27.422 -13.32 1 88.81 82 GLY B N 1
ATOM 1655 C CA . GLY B 1 82 ? -2.328 -28.078 -12.398 1 88.81 82 GLY B CA 1
ATOM 1656 C C . GLY B 1 82 ? -1.687 -27.125 -11.406 1 88.81 82 GLY B C 1
ATOM 1657 O O . GLY B 1 82 ? -1.023 -27.547 -10.461 1 88.81 82 GLY B O 1
ATOM 1658 N N . ILE B 1 83 ? -1.859 -25.828 -11.594 1 93.12 83 ILE B N 1
ATOM 1659 C CA . ILE B 1 83 ? -1.297 -24.859 -10.664 1 93.12 83 ILE B CA 1
ATOM 1660 C C . ILE B 1 83 ? -2.059 -24.906 -9.336 1 93.12 83 ILE B C 1
ATOM 1662 O O . ILE B 1 83 ? -3.289 -24.984 -9.328 1 93.12 83 ILE B O 1
ATOM 1666 N N . GLU B 1 84 ? -1.341 -24.953 -8.273 1 93.56 84 GLU B N 1
ATOM 1667 C CA . GLU B 1 84 ? -1.937 -25 -6.938 1 93.56 84 GLU B CA 1
ATOM 1668 C C . GLU B 1 84 ? -1.558 -23.781 -6.113 1 93.56 84 GLU B C 1
ATOM 1670 O O . GLU B 1 84 ? -0.418 -23.312 -6.172 1 93.56 84 GLU B O 1
ATOM 1675 N N . VAL B 1 85 ? -2.561 -23.328 -5.297 1 95.75 85 VAL B N 1
ATOM 1676 C CA . VAL B 1 85 ? -2.289 -22.266 -4.34 1 95.75 85 VAL B CA 1
ATOM 1677 C C . VAL B 1 85 ? -1.734 -22.859 -3.047 1 95.75 85 VAL B C 1
ATOM 167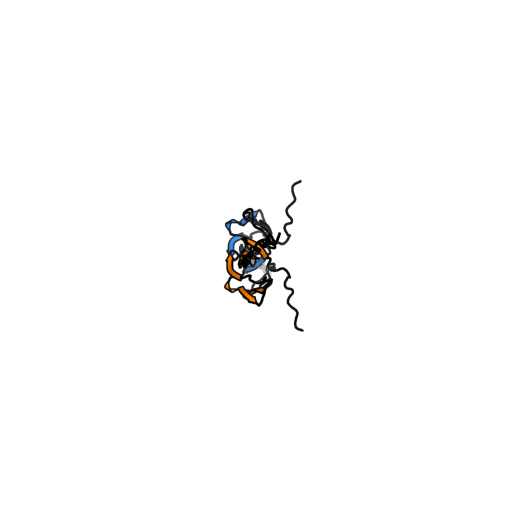9 O O . VAL B 1 85 ? -2.398 -23.656 -2.391 1 95.75 85 VAL B O 1
ATOM 1682 N N . GLU B 1 86 ? -0.533 -22.438 -2.695 1 96.25 86 GLU B N 1
ATOM 1683 C CA . GLU B 1 86 ? 0.113 -23.031 -1.527 1 96.25 86 GLU B CA 1
ATOM 1684 C C . GLU B 1 86 ? -0.193 -22.234 -0.263 1 96.25 86 GLU B C 1
ATOM 1686 O O . GLU B 1 86 ? -0.213 -22.781 0.838 1 96.25 86 GLU B O 1
ATOM 1691 N N . GLY B 1 87 ? -0.343 -20.984 -0.386 1 96.56 87 GLY B N 1
ATOM 1692 C CA . GLY B 1 87 ? -0.605 -20.141 0.771 1 96.56 87 GLY B CA 1
ATOM 1693 C C . GLY B 1 87 ? -0.557 -18.656 0.457 1 96.56 87 GLY B C 1
ATOM 1694 O O . GLY B 1 87 ? -0.205 -18.266 -0.658 1 96.56 87 GLY B O 1
ATOM 1695 N N . ALA B 1 88 ? -1.05 -17.906 1.463 1 98.25 88 ALA B N 1
ATOM 1696 C CA . ALA B 1 88 ? -1.045 -16.453 1.324 1 98.25 88 ALA B CA 1
ATOM 1697 C C . ALA B 1 88 ? -0.74 -15.773 2.658 1 98.25 88 ALA B C 1
ATOM 1699 O O . ALA B 1 88 ? -1.093 -16.297 3.719 1 98.25 88 ALA B O 1
ATOM 1700 N N . TRP B 1 89 ? -0.05 -14.625 2.561 1 98.19 89 TRP B N 1
ATOM 1701 C CA . TRP B 1 89 ? 0.222 -13.852 3.764 1 98.19 89 TRP B CA 1
ATOM 1702 C C . TRP B 1 89 ? 0.374 -12.367 3.434 1 98.19 89 TRP B C 1
ATOM 1704 O O . TRP B 1 89 ? 0.643 -12.008 2.285 1 98.19 89 TRP B O 1
ATOM 1714 N N . LEU B 1 90 ? 0.108 -11.586 4.441 1 97.75 90 LEU B N 1
ATOM 1715 C CA . LEU B 1 90 ? 0.192 -10.141 4.32 1 97.75 90 LEU B CA 1
ATOM 1716 C C . LEU B 1 90 ? 1.402 -9.602 5.074 1 97.75 90 LEU B C 1
ATOM 1718 O O . LEU B 1 90 ? 1.676 -10.023 6.199 1 97.75 90 LEU B O 1
ATOM 1722 N N . ASP B 1 91 ? 2.162 -8.75 4.348 1 96.44 91 ASP B N 1
ATOM 1723 C CA . ASP B 1 91 ? 3.326 -8.125 4.965 1 96.44 91 ASP B CA 1
ATOM 1724 C C . ASP B 1 91 ? 3.451 -6.66 4.543 1 96.44 91 ASP B C 1
ATOM 1726 O O . ASP B 1 91 ? 3.721 -6.367 3.379 1 96.44 91 ASP B O 1
ATOM 1730 N N . ASN B 1 92 ? 3.248 -5.68 5.461 1 95.81 92 ASN B N 1
ATOM 1731 C CA . ASN B 1 92 ? 3.406 -4.25 5.203 1 95.81 92 ASN B CA 1
ATOM 1732 C C . ASN B 1 92 ? 2.582 -3.805 3.998 1 95.81 92 ASN B C 1
ATOM 1734 O O . ASN B 1 92 ? 3.088 -3.105 3.119 1 95.81 92 ASN B O 1
ATOM 1738 N N . GLY B 1 93 ? 1.405 -4.266 3.947 1 97.56 93 GLY B N 1
ATOM 1739 C CA . GLY B 1 93 ? 0.474 -3.826 2.92 1 97.56 93 GLY B CA 1
ATOM 1740 C C . GLY B 1 93 ? 0.652 -4.555 1.602 1 97.56 93 GLY B C 1
ATOM 1741 O O . GLY B 1 93 ? 0.012 -4.215 0.605 1 97.56 93 GLY B O 1
ATOM 1742 N N . LEU B 1 94 ? 1.567 -5.539 1.603 1 98.12 94 LEU B N 1
ATOM 1743 C CA . LEU B 1 94 ? 1.727 -6.418 0.448 1 98.12 94 LEU B CA 1
ATOM 1744 C C . LEU B 1 94 ? 1.111 -7.789 0.718 1 98.12 94 LEU B C 1
ATOM 1746 O O . LEU B 1 94 ? 1.493 -8.469 1.674 1 98.12 94 LEU B O 1
ATOM 1750 N N . LEU B 1 95 ? 0.154 -8.156 -0.12 1 98.69 95 LEU B N 1
ATOM 1751 C CA . LEU B 1 95 ? -0.38 -9.508 -0.081 1 98.69 95 LEU B CA 1
ATOM 1752 C C . LEU B 1 95 ? 0.429 -10.438 -0.981 1 98.69 95 LEU B C 1
ATOM 1754 O O . LEU B 1 95 ? 0.588 -10.172 -2.174 1 98.69 95 LEU B O 1
ATOM 1758 N N . HIS B 1 96 ? 0.952 -11.508 -0.414 1 98.44 96 HIS B N 1
ATOM 1759 C CA . HIS B 1 96 ? 1.685 -12.516 -1.17 1 98.44 96 HIS B CA 1
ATOM 1760 C C . HIS B 1 96 ? 0.876 -13.797 -1.299 1 98.44 96 HIS B C 1
ATOM 1762 O O . HIS B 1 96 ? 0.342 -14.305 -0.309 1 98.44 96 HIS B O 1
ATOM 1768 N N . VAL B 1 97 ? 0.764 -14.281 -2.525 1 98.56 97 VAL B N 1
ATOM 1769 C CA . VAL B 1 97 ? 0.128 -15.562 -2.803 1 98.56 97 VAL B CA 1
ATOM 1770 C C . VAL B 1 97 ? 1.118 -16.484 -3.504 1 98.56 97 VAL B C 1
ATOM 1772 O O . VAL B 1 97 ? 1.571 -16.203 -4.613 1 98.56 97 VAL B O 1
ATOM 1775 N N . ASP B 1 98 ? 1.393 -17.609 -2.869 1 98.12 98 ASP B N 1
ATOM 1776 C CA . ASP B 1 98 ? 2.34 -18.578 -3.422 1 98.12 98 ASP B CA 1
ATOM 1777 C C . ASP B 1 98 ? 1.617 -19.672 -4.199 1 98.12 98 ASP B C 1
ATOM 1779 O O . ASP B 1 98 ? 0.626 -20.234 -3.723 1 98.12 98 ASP B O 1
ATOM 1783 N N . LEU B 1 99 ? 2.23 -19.906 -5.391 1 97.75 99 LEU B N 1
ATOM 1784 C CA . LEU B 1 99 ? 1.661 -20.922 -6.27 1 97.75 99 LEU B CA 1
ATOM 1785 C C . LEU B 1 99 ? 2.709 -21.953 -6.645 1 97.75 99 LEU B C 1
ATOM 1787 O O . LEU B 1 99 ? 3.906 -21.656 -6.66 1 97.75 99 LEU B O 1
ATOM 1791 N N . ARG B 1 100 ? 2.244 -23.125 -6.969 1 96.56 100 ARG B N 1
ATOM 1792 C CA . ARG B 1 100 ? 3.104 -24.219 -7.422 1 96.56 100 ARG B CA 1
ATOM 1793 C C . ARG B 1 100 ? 2.605 -24.797 -8.742 1 96.56 100 ARG B C 1
ATOM 1795 O O . ARG B 1 100 ? 1.416 -25.078 -8.891 1 96.56 100 ARG B O 1
ATOM 1802 N N . ARG B 1 101 ? 3.549 -24.922 -9.641 1 90.31 101 ARG B N 1
ATOM 1803 C CA . ARG B 1 101 ? 3.264 -25.547 -10.922 1 90.31 101 ARG B CA 1
ATOM 1804 C C . ARG B 1 101 ? 3.572 -27.047 -10.875 1 90.31 101 ARG B C 1
ATOM 1806 O O . ARG B 1 101 ? 4.578 -27.453 -10.289 1 90.31 101 ARG B O 1
ATOM 1813 N N . PRO B 1 102 ? 2.682 -27.812 -11.484 1 81.75 102 PRO B N 1
ATOM 1814 C CA . PRO B 1 102 ? 2.969 -29.25 -11.484 1 81.75 102 PRO B CA 1
ATOM 1815 C C . PRO B 1 102 ? 4.148 -29.625 -12.383 1 81.75 102 PRO B C 1
ATOM 1817 O O . PRO B 1 102 ? 4.371 -28.984 -13.414 1 81.75 102 PRO B O 1
ATOM 1820 N N . GLN B 1 103 ? 5.02 -30.531 -11.859 1 77 103 GLN B N 1
ATOM 1821 C CA . GLN B 1 103 ? 6.121 -31.047 -12.664 1 77 103 GLN B CA 1
ATOM 1822 C C . GLN B 1 103 ? 5.613 -31.984 -13.758 1 77 103 GLN B C 1
ATOM 1824 O O . GLN B 1 103 ? 4.688 -32.75 -13.523 1 77 103 GLN B O 1
ATOM 1829 N N . PRO B 1 104 ? 6.117 -31.719 -15.016 1 69.56 104 PRO B N 1
ATOM 1830 C CA . PRO B 1 104 ? 5.738 -32.688 -16.031 1 69.56 104 PRO B CA 1
ATOM 1831 C C . PRO B 1 104 ? 6.105 -34.125 -15.648 1 69.56 104 PRO B C 1
ATOM 1833 O O . PRO B 1 104 ? 7.121 -34.344 -14.977 1 69.56 104 PRO B O 1
ATOM 1836 N N . GLU B 1 105 ? 5.145 -34.969 -15.547 1 63.47 105 GLU B N 1
ATOM 1837 C CA . GLU B 1 105 ? 5.418 -36.375 -15.32 1 63.47 105 GLU B CA 1
ATOM 1838 C C . GLU B 1 105 ? 6.387 -36.938 -16.359 1 63.47 105 GLU B C 1
ATOM 1840 O O . GLU B 1 105 ? 6.176 -36.75 -17.562 1 63.47 105 GLU B O 1
ATOM 1845 N N . THR B 1 106 ? 7.625 -36.812 -15.984 1 63.53 106 THR B N 1
ATOM 1846 C CA . THR B 1 106 ? 8.547 -37.469 -16.906 1 63.53 106 THR B CA 1
ATOM 1847 C C . THR B 1 106 ? 8.109 -38.906 -17.188 1 63.53 106 THR B C 1
ATOM 1849 O O . THR B 1 106 ? 8.039 -39.719 -16.281 1 63.53 106 THR B O 1
ATOM 1852 N N . ARG B 1 107 ? 7.219 -39.094 -18.156 1 61.25 107 ARG B N 1
ATOM 1853 C CA . ARG B 1 107 ? 6.949 -40.469 -18.547 1 61.25 107 ARG B CA 1
ATOM 1854 C C . ARG B 1 107 ? 8.164 -41.094 -19.219 1 61.25 107 ARG B C 1
ATOM 1856 O O . ARG B 1 107 ? 8.57 -40.688 -20.312 1 61.25 107 ARG B O 1
ATOM 1863 N N . VAL B 1 108 ? 9.055 -41.562 -18.391 1 62.03 108 VAL B N 1
ATOM 1864 C CA . VAL B 1 108 ? 10.109 -42.375 -18.984 1 62.03 108 VAL B CA 1
ATOM 1865 C C . VAL B 1 108 ? 9.484 -43.594 -19.672 1 62.03 108 VAL B C 1
ATOM 1867 O O . VAL B 1 108 ? 8.852 -44.438 -19.031 1 62.03 108 VAL B O 1
ATOM 1870 N N . ARG B 1 109 ? 9.125 -43.375 -20.891 1 64.56 109 ARG B N 1
ATOM 1871 C CA . ARG B 1 109 ? 8.68 -44.562 -21.625 1 64.56 109 ARG B CA 1
ATOM 1872 C C . ARG B 1 109 ? 9.867 -45.406 -22.047 1 64.56 109 ARG B C 1
ATOM 1874 O O . ARG B 1 109 ? 10.766 -44.938 -22.75 1 64.56 109 ARG B O 1
ATOM 1881 N N . THR B 1 110 ? 10.133 -46.344 -21.297 1 66.31 110 THR B N 1
ATOM 1882 C CA . THR B 1 110 ? 11.148 -47.312 -21.703 1 66.31 110 THR B CA 1
ATOM 1883 C C . THR B 1 110 ? 10.695 -48.094 -22.938 1 66.31 110 THR B C 1
ATOM 1885 O O . THR B 1 110 ? 9.656 -48.75 -22.906 1 66.31 110 THR B O 1
ATOM 1888 N N . ILE B 1 111 ? 11.164 -47.688 -24.062 1 68.06 111 ILE B N 1
ATOM 1889 C CA . ILE B 1 111 ? 10.883 -48.438 -25.281 1 68.06 111 ILE B CA 1
ATOM 1890 C C . ILE B 1 111 ? 11.758 -49.688 -25.328 1 68.06 111 ILE B C 1
ATOM 1892 O O . ILE B 1 111 ? 12.984 -49.594 -25.281 1 68.06 111 ILE B O 1
ATOM 1896 N N . ARG B 1 112 ? 11.203 -50.844 -25.203 1 66.5 112 ARG B N 1
ATOM 1897 C CA . ARG B 1 112 ? 11.914 -52.125 -25.359 1 66.5 112 ARG B CA 1
ATOM 1898 C C . ARG B 1 112 ? 12.289 -52.375 -26.812 1 66.5 112 ARG B C 1
ATOM 1900 O O . ARG B 1 112 ? 11.445 -52.25 -27.703 1 66.5 112 ARG B O 1
ATOM 1907 N N . ILE B 1 113 ? 13.578 -52.281 -27.188 1 66.75 113 ILE B N 1
ATOM 1908 C CA . ILE B 1 113 ? 14.047 -52.656 -28.531 1 66.75 113 ILE B CA 1
ATOM 1909 C C . ILE B 1 113 ? 14 -54.156 -28.703 1 66.75 113 ILE B C 1
ATOM 1911 O O . ILE B 1 113 ? 14.641 -54.906 -27.969 1 66.75 113 ILE B O 1
ATOM 1915 N N . ASN B 1 114 ? 12.945 -54.812 -29.234 1 62.66 114 ASN B N 1
ATOM 1916 C CA . ASN B 1 114 ? 12.945 -56.25 -29.594 1 62.66 114 ASN B CA 1
ATOM 1917 C C . ASN B 1 114 ? 14.062 -56.562 -30.578 1 62.66 114 ASN B C 1
ATOM 1919 O O . ASN B 1 114 ? 14.25 -55.844 -31.578 1 62.66 114 ASN B O 1
ATOM 1923 N N . GLY B 1 115 ? 15.266 -57.094 -30.25 1 57.06 115 GLY B N 1
ATOM 1924 C CA . GLY B 1 115 ? 16.344 -57.594 -31.094 1 57.06 115 GLY B CA 1
ATOM 1925 C C . GLY B 1 115 ? 15.844 -58.438 -32.25 1 57.06 115 GLY B C 1
ATOM 1926 O O . GLY B 1 115 ? 15.016 -59.312 -32.062 1 57.06 115 GLY B O 1
ATOM 1927 N N . ALA B 1 116 ? 15.695 -58.031 -33.594 1 54.66 116 ALA B N 1
ATOM 1928 C CA . ALA B 1 116 ? 15.508 -58.812 -34.812 1 54.66 116 ALA B CA 1
ATOM 1929 C C . ALA B 1 116 ? 16.484 -60 -34.844 1 54.66 116 ALA B C 1
ATOM 1931 O O . ALA B 1 116 ? 17.688 -59.812 -34.688 1 54.66 116 ALA B O 1
ATOM 1932 N N . GLY B 1 117 ? 16.125 -61.188 -34.406 1 52.66 117 GLY B N 1
ATOM 1933 C CA . GLY B 1 117 ? 16.812 -62.438 -34.688 1 52.66 117 GLY B CA 1
ATOM 1934 C C . GLY B 1 117 ? 17.344 -62.531 -36.094 1 52.66 117 GLY B C 1
ATOM 1935 O O . GLY B 1 117 ? 16.672 -62.094 -37.062 1 52.66 117 GLY B O 1
ATOM 1936 N N . ARG B 1 118 ? 18.719 -62.406 -36.406 1 52.72 118 ARG B N 1
ATOM 1937 C CA . ARG B 1 118 ? 19.406 -62.656 -37.688 1 52.72 118 ARG B CA 1
ATOM 1938 C C . ARG B 1 118 ? 18.891 -63.906 -38.375 1 52.72 118 ARG B C 1
ATOM 1940 O O . ARG B 1 118 ? 18.75 -64.938 -37.719 1 52.72 118 ARG B O 1
ATOM 1947 N N . PRO B 1 119 ? 18.109 -63.812 -39.438 1 52.25 119 PRO B N 1
ATOM 1948 C CA . PRO B 1 119 ? 17.75 -65 -40.188 1 52.25 119 PRO B CA 1
ATOM 1949 C C . PRO B 1 119 ? 18.953 -65.875 -40.5 1 52.25 119 PRO B C 1
ATOM 1951 O O . PRO B 1 119 ? 19.984 -65.375 -40.969 1 52.25 119 PRO B O 1
ATOM 1954 N N . VAL B 1 120 ? 19.297 -66.938 -39.75 1 47.75 120 VAL B N 1
ATOM 1955 C CA . VAL B 1 120 ? 20.281 -67.938 -40.094 1 47.75 120 VAL B CA 1
ATOM 1956 C C . VAL B 1 120 ? 20.078 -68.438 -41.5 1 47.75 120 VAL B C 1
ATOM 1958 O O . VAL B 1 120 ? 18.969 -68.812 -41.906 1 47.75 120 VAL B O 1
ATOM 1961 N N . ALA B 1 121 ? 20.781 -67.812 -42.469 1 49.75 121 ALA B N 1
ATOM 1962 C CA . ALA B 1 121 ? 20.891 -68.25 -43.844 1 49.75 121 ALA B CA 1
ATOM 1963 C C . ALA B 1 121 ? 21.188 -69.75 -43.969 1 49.75 121 ALA B C 1
ATOM 1965 O O . ALA B 1 121 ? 22.141 -70.25 -43.344 1 49.75 121 ALA B O 1
ATOM 1966 N N . SER B 1 122 ? 20.172 -70.562 -43.969 1 48.06 122 SER B N 1
ATOM 1967 C CA . SER B 1 122 ? 20.375 -72 -44.406 1 48.06 122 SER B CA 1
ATOM 1968 C C . SER B 1 122 ? 21.234 -72.062 -45.656 1 48.06 122 SER B C 1
ATOM 1970 O O . SER B 1 122 ? 21 -71.312 -46.625 1 48.06 122 SER B O 1
ATOM 1972 N N . ASP B 1 123 ? 22.484 -72.312 -45.562 1 44.5 123 ASP B N 1
ATOM 1973 C CA . ASP B 1 123 ? 23.438 -72.75 -46.594 1 44.5 123 ASP B CA 1
ATOM 1974 C C . ASP B 1 123 ? 22.812 -73.75 -47.562 1 44.5 123 ASP B C 1
ATOM 1976 O O . ASP B 1 123 ? 22.594 -74.875 -47.219 1 44.5 123 ASP B O 1
ATOM 1980 N N . GLN B 1 124 ? 21.656 -73.562 -48.062 1 37.88 124 GLN B N 1
ATOM 1981 C CA . GLN B 1 124 ? 21.297 -74.562 -49.062 1 37.88 124 GLN B CA 1
ATOM 1982 C C . GLN B 1 124 ? 22.203 -74.438 -50.281 1 37.88 124 GLN B C 1
ATOM 1984 O O . GLN B 1 124 ? 21.797 -74.75 -51.406 1 37.88 124 GLN B O 1
ATOM 1989 N N . ASP B 1 125 ? 23.531 -74.375 -50.25 1 28.48 125 ASP B N 1
ATOM 1990 C CA . ASP B 1 125 ? 24.047 -75.062 -51.406 1 28.48 125 ASP B CA 1
ATOM 1991 C C . ASP B 1 125 ? 23.828 -76.562 -51.312 1 28.48 125 ASP B C 1
ATOM 1993 O O . ASP B 1 125 ? 23.953 -77.125 -50.219 1 28.48 125 ASP B O 1
#

InterPro domains:
  IPR002068 Alpha crystallin/Hsp20 domain [PF00011] (22-114)
  IPR002068 Alpha crystallin/Hsp20 domain [PS01031] (6-116)
  IPR008978 HSP20-like chaperone [G3DSA:2.60.40.790] (11-114)
  IPR008978 HSP20-like chaperone [SSF49764] (10-114)
  IPR037913 Small heat shock protein IbpA/IbpB, ACD domain [cd06470] (13-101)

Solvent-accessible surface area (backbone atoms only — not comparable to full-atom values): 15185 Å² total; per-residue (Å²): 138,79,82,70,69,66,80,59,64,89,56,56,60,36,36,32,31,31,47,78,46,100,46,29,36,35,40,36,33,47,44,44,67,49,52,75,88,29,48,46,80,45,76,59,90,57,24,44,36,41,36,40,49,55,77,80,72,72,91,81,73,43,69,78,38,80,51,71,72,79,48,57,46,67,46,76,42,80,47,62,89,67,53,40,80,75,48,69,51,76,52,41,11,26,38,37,37,36,32,34,46,64,74,77,75,76,74,77,72,81,77,80,79,78,78,77,76,74,78,78,74,76,77,77,122,136,79,84,71,67,68,78,57,65,88,57,56,61,35,36,31,31,32,48,79,45,99,46,28,36,36,39,36,34,47,42,44,66,50,51,76,88,28,47,47,81,45,75,59,89,57,24,42,36,40,36,39,49,56,76,79,72,72,91,81,72,44,68,78,38,81,50,71,72,77,47,58,47,66,45,76,43,82,46,61,89,67,54,39,82,75,49,71,50,78,51,40,10,26,38,38,38,35,33,36,48,64,74,78,75,77,73,80,73,80,75,79,79,79,78,81,76,75,78,77,76,75,76,76,120

pLDDT: mean 81.85, std 21.47, range [19.55, 98.69]

Radius of gyration: 33.42 Å; Cα contacts (8 Å, |Δi|>4): 416; chains: 2; bounding box: 54×156×88 Å

Sequence (250 aa):
MLDRVQKNAEGYPPYNIEQTAAERLRITLAVAGFSMEDLQITQEDNQLVIRGRQKEEGEGRIFLHRGIASRQFQRAFVLAEGIEVEGAWLDNGLLHVDLRRPQPETRVRTIRINGAGRPVASDQDMLDRVQKNAEGYPPYNIEQTAAERLRITLAVAGFSMEDLQITQEDNQLVIRGRQKEEGEGRIFLHRGIASRQFQRAFVLAEGIEVEGAWLDNGLLHVDLRRPQPETRVRTIRINGAGRPVASDQD